Protein 4JIG (pdb70)

Radius of gyration: 16.7 Å; Cα contacts (8 Å, |Δi|>4): 558; chains: 1; bounding box: 47×48×36 Å

B-factor: mean 25.64, std 8.15, range [13.84, 58.48]

InterPro domains:
  IPR002347 Short-chain dehydrogenase/reductase SDR [PF13561] (14-252)
  IPR002347 Short-chain dehydrogenase/reductase SDR [PR00080] (84-95)
  IPR002347 Short-chain dehydrogenase/reductase SDR [PR00080] (141-149)
  IPR002347 Short-chain dehydrogenase/reductase SDR [P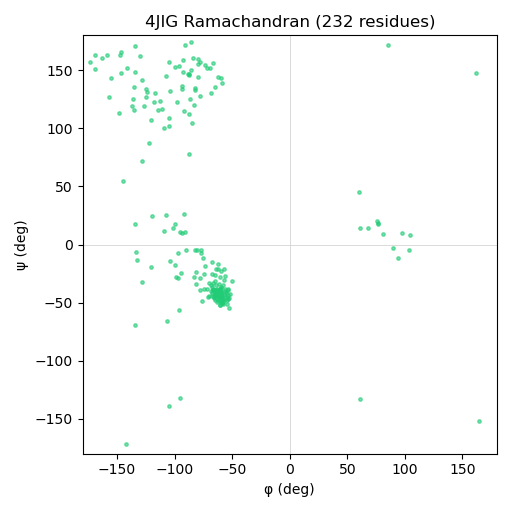R00080] (162-181)
  IPR002347 Short-chain dehydrogenase/reductase SDR [PR00081] (9-26)
  IPR002347 Short-chain dehydrogenase/reductase SDR [PR00081] (84-95)
  IPR002347 Short-chain dehydrogenase/reductase SDR [PR00081] (135-151)
  IPR002347 Short-chain dehydrogenase/reductase SDR [PR00081] (162-181)
  IPR002347 Short-chain dehydrogenase/reductase SDR [PR00081] (183-200)
  IPR002347 Short-chain dehydrogenase/reductase SDR [PR00081] (217-237)
  IPR020904 Short-chain dehydrogenase/reductase, conserved site [PS00061] (149-177)
  IPR036291 NAD(P)-binding domain superfamily [SSF51735] (2-252)

Secondary structure (DSSP, 8-state):
----EEEEETT-SSHHHHHHHHHHHHTTEEEEEEESS-HHHHHHHHHHHHHTT--EEEEE--TT-HHHHHHHHHHHHHHHS---EEEE----------GGG--HHHHHHHHIIIIIHHHHHHHHHHHHH-GGGT---EEEEEE--THHHH--TTT-HHHHHHHHHHHHHHHHHHHHHGGGTEEEEEEEE-SB----GGGSTTSSPBPHHHHHHHHHHHHSGGGTT--S-EEEESTT-

CATH classification: 3.40.50.720

Solvent-accessible surface area: 10386 Å² total; per-residue (Å²): 171,33,114,62,69,0,0,0,0,1,23,0,16,58,36,30,0,74,13,0,0,34,5,0,1,106,130,29,14,0,0,0,0,2,30,88,94,80,48,78,14,0,84,118,0,0,79,33,0,96,113,34,49,7,98,25,16,57,15,55,11,72,7,23,66,92,73,49,1,49,51,0,0,69,51,0,33,86,48,6,61,53,15,7,0,0,0,10,27,20,47,43,141,18,83,61,39,50,100,100,94,17,74,95,62,6,40,159,118,3,80,62,20,2,40,79,0,9,97,22,0,2,82,7,0,14,107,63,0,1,72,82,161,78,19,142,7,24,3,0,0,0,10,0,10,4,9,31,105,81,24,16,93,103,80,73,56,5,62,7,43,0,11,26,29,3,12,73,11,0,73,35,18,5,158,117,8,40,110,53,40,2,36,0,0,0,0,30,7,17,60,37,98,176,136,49,4,73,88,9,102,125,42,112,33,15,84,18,78,64,0,0,66,13,0,8,114,2,4,18,110,116,0,82,215,39,59,23,34,50,69,58,33,12,23,66,104

Structure (mmCIF, N/CA/C/O backbone):
data_4JIG
#
_entry.id   4JIG
#
_cell.length_a   73.890
_cell.length_b   102.810
_cell.length_c   123.090
_cell.angle_alpha   90.000
_cell.angle_beta   90.000
_cell.angle_gamma   90.000
#
_symmetry.space_group_name_H-M   'F 2 2 2'
#
loop_
_entity.id
_entity.type
_entity.pdbx_description
1 polymer Dehydrogenase
2 non-polymer 'ACETATE ION'
3 non-polymer GLYCEROL
4 water water
#
loop_
_atom_site.group_PDB
_atom_site.id
_atom_site.type_symbol
_atom_site.label_atom_id
_atom_site.label_alt_id
_atom_site.label_comp_id
_atom_site.label_asym_id
_atom_site.label_entity_id
_atom_site.label_seq_id
_atom_site.pdbx_PDB_ins_code
_atom_site.Cartn_x
_atom_site.Cartn_y
_atom_site.Cartn_z
_atom_site.occupancy
_atom_site.B_iso_or_equiv
_atom_site.auth_seq_id
_atom_site.auth_comp_id
_atom_site.auth_asym_id
_atom_site.auth_atom_id
_atom_site.pdbx_PDB_model_num
ATOM 1 N N . SER A 1 12 ? 5.830 -13.040 10.364 1.00 53.61 4 SER A N 1
ATOM 2 C CA . SER A 1 12 ? 5.756 -12.893 11.854 1.00 53.04 4 SER A CA 1
ATOM 3 C C . SER A 1 12 ? 7.109 -12.554 12.516 1.00 50.70 4 SER A C 1
ATOM 4 O O . SER A 1 12 ? 8.091 -13.269 12.331 1.00 55.42 4 SER A O 1
ATOM 7 N N . SER A 1 13 ? 7.136 -11.482 13.307 1.00 47.00 5 SER A N 1
ATOM 8 C CA . SER A 1 13 ? 8.333 -11.055 14.070 1.00 43.88 5 SER A CA 1
ATOM 9 C C . SER A 1 13 ? 7.908 -10.188 15.260 1.00 40.58 5 SER A C 1
ATOM 10 O O . SER A 1 13 ? 7.183 -9.229 15.060 1.00 37.37 5 SER A O 1
ATOM 13 N N . ASP A 1 14 ? 8.336 -10.508 16.484 1.00 38.85 6 ASP A N 1
ATOM 14 C CA . ASP A 1 14 ? 8.020 -9.636 17.625 1.00 38.69 6 ASP A CA 1
ATOM 15 C C . ASP A 1 14 ? 9.130 -8.583 17.852 1.00 36.17 6 ASP A C 1
ATOM 16 O O . ASP A 1 14 ? 9.106 -7.857 18.826 1.00 36.10 6 ASP A O 1
ATOM 18 N N . ARG A 1 15 ? 10.066 -8.455 16.915 1.00 32.52 7 ARG A N 1
ATOM 19 C CA . ARG A 1 15 ? 11.067 -7.397 16.978 1.00 30.71 7 ARG A CA 1
ATOM 20 C C . ARG A 1 15 ? 10.520 -6.070 16.419 1.00 29.80 7 ARG A C 1
ATOM 21 O O . ARG A 1 15 ? 9.907 -6.046 15.357 1.00 28.84 7 ARG A O 1
ATOM 29 N N . LYS A 1 16 ? 10.774 -4.960 17.135 1.00 27.61 8 LYS A N 1
ATOM 30 C CA . LYS A 1 16 ? 10.375 -3.641 16.673 1.00 26.07 8 LYS A CA 1
ATOM 31 C C . LYS A 1 16 ? 11.463 -3.122 15.717 1.00 25.37 8 LYS A C 1
ATOM 32 O O . LYS A 1 16 ? 12.585 -3.619 15.771 1.00 22.87 8 LYS A O 1
ATOM 38 N N . ALA A 1 17 ? 11.113 -2.131 14.889 1.00 22.58 9 ALA A N 1
ATOM 39 C CA . ALA A 1 17 ? 11.970 -1.627 13.849 1.00 21.33 9 ALA A CA 1
ATOM 40 C C . ALA A 1 17 ? 12.308 -0.182 14.101 1.00 21.52 9 ALA A C 1
ATOM 41 O O . ALA A 1 17 ? 11.391 0.623 14.276 1.00 20.82 9 ALA A O 1
ATOM 43 N N . VAL A 1 18 ? 13.603 0.120 14.025 1.00 21.36 10 VAL A N 1
ATOM 44 C CA . VAL A 1 18 ? 14.123 1.469 14.151 1.00 20.76 10 VAL A CA 1
ATOM 45 C C . VAL A 1 18 ? 14.959 1.903 12.959 1.00 22.05 10 VAL A C 1
ATOM 46 O O . VAL A 1 18 ? 15.818 1.163 12.473 1.00 21.40 10 VAL A O 1
ATOM 50 N N . LEU A 1 19 ? 14.653 3.095 12.458 1.00 21.01 11 LEU A N 1
ATOM 51 C CA . LEU A 1 19 ? 15.384 3.671 11.383 1.00 22.06 11 LEU A CA 1
ATOM 52 C C . LEU A 1 19 ? 16.365 4.620 12.029 1.00 22.18 11 LEU A C 1
ATOM 53 O O . LEU A 1 19 ? 15.969 5.501 12.815 1.00 19.61 11 LEU A O 1
ATOM 58 N N . ILE A 1 20 ? 17.635 4.397 11.747 1.00 22.15 12 ILE A N 1
ATOM 59 C CA . ILE A 1 20 ? 18.703 5.248 12.223 1.00 21.88 12 ILE A CA 1
ATOM 60 C C . ILE A 1 20 ? 19.378 5.993 11.069 1.00 22.20 12 ILE A C 1
ATOM 61 O O . ILE A 1 20 ? 19.898 5.351 10.144 1.00 23.31 12 ILE A O 1
ATOM 66 N N . THR A 1 21 ? 19.416 7.333 11.129 1.00 20.37 13 THR A N 1
ATOM 67 C CA . THR A 1 21 ? 20.084 8.117 10.070 1.00 21.06 13 THR A CA 1
ATOM 68 C C . THR A 1 21 ? 21.566 8.255 10.426 1.00 20.74 13 THR A C 1
ATOM 69 O O . THR A 1 21 ? 21.942 8.295 11.617 1.00 21.40 13 THR A O 1
ATOM 73 N N . GLY A 1 22 ? 22.428 8.280 9.417 1.00 20.87 14 GLY A N 1
ATOM 74 C CA . GLY A 1 22 ? 23.910 8.352 9.629 1.00 21.70 14 GLY A CA 1
ATOM 75 C C . GLY A 1 22 ? 24.433 7.155 10.423 1.00 23.38 14 GLY A C 1
ATOM 76 O O . GLY A 1 22 ? 25.194 7.296 11.377 1.00 22.95 14 GLY A O 1
ATOM 77 N N . ALA A 1 23 ? 23.979 5.967 10.051 1.00 23.65 15 ALA A N 1
ATOM 78 C CA . ALA A 1 23 ? 24.241 4.754 10.831 1.00 24.80 15 ALA A CA 1
ATOM 79 C C . ALA A 1 23 ? 25.448 3.950 10.342 1.00 25.36 15 ALA A C 1
ATOM 80 O O . ALA A 1 23 ? 25.660 2.792 10.775 1.00 27.58 15 ALA A O 1
ATOM 82 N N . SER A 1 24 ? 26.240 4.529 9.450 1.00 25.31 16 SER A N 1
ATOM 83 C CA . SER A 1 24 ? 27.332 3.779 8.870 1.00 27.25 16 SER A CA 1
ATOM 84 C C . SER A 1 24 ? 28.561 3.741 9.791 1.00 27.82 16 SER A C 1
ATOM 85 O O . SER A 1 24 ? 29.386 2.844 9.674 1.00 26.48 16 SER A O 1
ATOM 88 N N . ARG A 1 25 ? 28.682 4.723 10.684 1.00 26.81 17 ARG A N 1
ATOM 89 C CA . ARG A 1 25 ? 29.880 4.875 11.531 1.00 26.71 17 ARG A CA 1
ATOM 90 C C . ARG A 1 25 ? 29.465 5.439 12.896 1.00 25.89 17 ARG A C 1
ATOM 91 O O . ARG A 1 25 ? 28.330 5.932 13.077 1.00 23.93 17 ARG A O 1
ATOM 93 N N . GLY A 1 26 ? 30.388 5.340 13.840 1.00 24.73 18 GLY A N 1
ATOM 94 C CA . GLY A 1 26 ? 30.327 6.080 15.090 1.00 24.33 18 GLY A CA 1
ATOM 95 C C . GLY A 1 26 ? 29.115 5.771 15.944 1.00 21.92 18 GLY A C 1
ATOM 96 O O . GLY A 1 26 ? 28.800 4.639 16.155 1.00 21.29 18 GLY A O 1
ATOM 97 N N . ILE A 1 27 ? 28.453 6.824 16.431 1.00 22.07 19 ILE A N 1
ATOM 98 C CA . ILE A 1 27 ? 27.318 6.702 17.313 1.00 21.42 19 ILE A CA 1
ATOM 99 C C . ILE A 1 27 ? 26.180 5.937 16.613 1.00 21.20 19 ILE A C 1
ATOM 100 O O . ILE A 1 27 ? 25.561 5.054 17.200 1.00 20.51 19 ILE A O 1
ATOM 105 N N . GLY A 1 28 ? 25.952 6.260 15.344 1.00 20.74 20 GLY A N 1
ATOM 106 C CA . GLY A 1 28 ? 24.901 5.590 14.576 1.00 20.44 20 GLY A CA 1
ATOM 107 C C . GLY A 1 28 ? 25.127 4.102 14.492 1.00 19.82 20 GLY A C 1
ATOM 108 O O . GLY A 1 28 ? 24.211 3.307 14.668 1.00 20.45 20 GLY A O 1
ATOM 109 N N . ARG A 1 29 ? 26.340 3.709 14.158 1.00 21.28 21 ARG A N 1
ATOM 110 C CA . ARG A 1 29 ? 26.677 2.276 14.042 1.00 23.25 21 ARG A CA 1
ATOM 111 C C . ARG A 1 29 ? 26.491 1.592 15.383 1.00 23.29 21 ARG A C 1
ATOM 112 O O . ARG A 1 29 ? 25.918 0.527 15.444 1.00 22.32 21 ARG A O 1
ATOM 120 N N . ALA A 1 30 ? 26.972 2.221 16.467 1.00 22.69 22 ALA A N 1
ATOM 121 C CA . ALA A 1 30 ? 26.938 1.571 17.766 1.00 22.15 22 ALA A CA 1
ATOM 122 C C . ALA A 1 30 ? 25.494 1.413 18.181 1.00 21.23 22 ALA A C 1
ATOM 123 O O . ALA A 1 30 ? 25.118 0.418 18.760 1.00 21.59 22 ALA A O 1
ATOM 125 N N . THR A 1 31 ? 24.684 2.414 17.870 1.00 19.82 23 THR A N 1
ATOM 126 C CA . THR A 1 31 ? 23.297 2.341 18.213 1.00 20.62 23 THR A CA 1
ATOM 127 C C . THR A 1 31 ? 22.623 1.208 17.447 1.00 20.40 23 THR A C 1
ATOM 128 O O . THR A 1 31 ? 21.864 0.447 18.015 1.00 23.10 23 THR A O 1
ATOM 132 N N . ALA A 1 32 ? 22.938 1.081 16.164 1.00 21.63 24 ALA A N 1
ATOM 133 C CA . ALA A 1 32 ? 22.346 0.017 15.345 1.00 21.52 24 ALA A CA 1
ATOM 134 C C . ALA A 1 32 ? 22.668 -1.349 15.975 1.00 22.20 24 ALA A C 1
ATOM 135 O O . ALA A 1 32 ? 21.784 -2.212 16.192 1.00 20.93 24 ALA A O 1
ATOM 137 N N . VAL A 1 33 ? 23.953 -1.560 16.259 1.00 23.46 25 VAL A N 1
ATOM 138 C CA . VAL A 1 33 ? 24.390 -2.862 16.788 1.00 25.23 25 VAL A CA 1
ATOM 139 C C . VAL A 1 33 ? 23.770 -3.131 18.143 1.00 24.53 25 VAL A C 1
ATOM 140 O O . VAL A 1 33 ? 23.248 -4.219 18.387 1.00 24.88 25 VAL A O 1
ATOM 144 N N . LEU A 1 34 ? 23.793 -2.140 19.028 1.00 24.11 26 LEU A N 1
ATOM 145 C CA . LEU A 1 34 ? 23.207 -2.315 20.327 1.00 22.99 26 LEU A CA 1
ATOM 146 C C . LEU A 1 34 ? 21.693 -2.533 20.269 1.00 23.12 26 LEU A C 1
ATOM 147 O O . LEU A 1 34 ? 21.177 -3.371 20.998 1.00 22.92 26 LEU A O 1
ATOM 152 N N . ALA A 1 35 ? 20.984 -1.775 19.439 1.00 22.81 27 ALA A N 1
ATOM 153 C CA . ALA A 1 35 ? 19.554 -1.977 19.283 1.00 22.48 27 ALA A CA 1
ATOM 154 C C . ALA A 1 35 ? 19.289 -3.426 18.859 1.00 22.10 27 ALA A C 1
ATOM 155 O O . ALA A 1 35 ? 18.377 -4.074 19.385 1.00 21.57 27 ALA A O 1
ATOM 157 N N . ALA A 1 36 ? 20.090 -3.946 17.925 1.00 22.34 28 ALA A N 1
ATOM 158 C CA . ALA A 1 36 ? 19.945 -5.358 17.518 1.00 23.44 28 ALA A CA 1
ATOM 159 C C . ALA A 1 36 ? 20.139 -6.317 18.680 1.00 24.63 28 ALA A C 1
ATOM 160 O O . ALA A 1 36 ? 19.346 -7.241 18.856 1.00 25.76 28 ALA A O 1
ATOM 162 N N . GLU A 1 37 ? 21.170 -6.086 19.488 1.00 26.87 29 GLU A N 1
ATOM 163 C CA . GLU A 1 37 ? 21.427 -6.912 20.676 1.00 29.27 29 GLU A CA 1
ATOM 164 C C . GLU A 1 37 ? 20.266 -6.855 21.651 1.00 30.73 29 GLU A C 1
ATOM 165 O O . GLU A 1 37 ? 20.017 -7.781 22.420 1.00 29.07 29 GLU A O 1
ATOM 171 N N . ARG A 1 38 ? 19.539 -5.753 21.626 1.00 29.78 30 ARG A N 1
ATOM 172 C CA . ARG A 1 38 ? 18.437 -5.572 22.530 1.00 29.41 30 ARG A CA 1
ATOM 173 C C . ARG 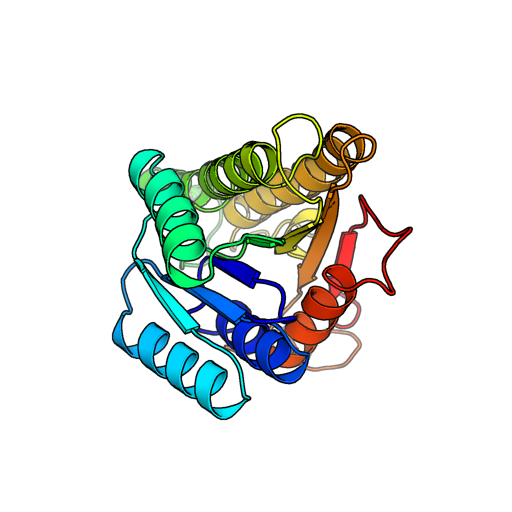A 1 38 ? 17.105 -5.874 21.890 1.00 28.04 30 ARG A C 1
ATOM 174 O O . ARG A 1 38 ? 16.097 -5.462 22.407 1.00 29.37 30 ARG A O 1
ATOM 182 N N . GLY A 1 39 ? 17.080 -6.583 20.763 1.00 28.48 31 GLY A N 1
ATOM 183 C CA . GLY A 1 39 ? 15.821 -7.040 20.186 1.00 27.52 31 GLY A CA 1
ATOM 184 C C . GLY A 1 39 ? 15.164 -6.248 19.054 1.00 26.71 31 GLY A C 1
ATOM 185 O O . GLY A 1 39 ? 14.023 -6.537 18.689 1.00 28.69 31 GLY A O 1
ATOM 186 N N . TRP A 1 40 ? 15.854 -5.268 18.479 1.00 24.52 32 TRP A N 1
ATOM 187 C CA . TRP A 1 40 ? 15.317 -4.475 17.352 1.00 23.29 32 TRP A CA 1
ATOM 188 C C . TRP A 1 40 ? 15.829 -4.931 15.989 1.00 24.09 32 TRP A C 1
ATOM 189 O O . TRP A 1 40 ? 16.950 -5.445 15.878 1.00 23.53 32 TRP A O 1
ATOM 200 N N . ASP A 1 41 ? 15.025 -4.685 14.949 1.00 23.60 33 ASP A N 1
ATOM 201 C CA . ASP A 1 41 ? 15.503 -4.703 13.554 1.00 22.10 33 ASP A CA 1
ATOM 202 C C . ASP A 1 41 ? 15.807 -3.285 13.164 1.00 22.08 33 ASP A C 1
ATOM 203 O O . ASP A 1 41 ? 15.277 -2.364 13.764 1.00 21.10 33 ASP A O 1
ATOM 208 N N . VAL A 1 42 ? 16.705 -3.093 12.214 1.00 22.22 34 VAL A N 1
ATOM 209 C CA . VAL A 1 42 ? 17.297 -1.768 12.023 1.00 22.60 34 VAL A CA 1
ATOM 210 C C . VAL A 1 42 ? 17.390 -1.373 10.559 1.00 22.25 34 VAL A C 1
ATOM 211 O O . VAL A 1 42 ? 17.961 -2.109 9.736 1.00 22.57 34 VAL A O 1
ATOM 215 N N . GLY A 1 43 ? 16.824 -0.206 10.238 1.00 21.32 35 GLY A N 1
ATOM 216 C CA . GLY A 1 43 ? 17.113 0.460 8.987 1.00 21.84 35 GLY A CA 1
ATOM 217 C C . GLY A 1 43 ? 18.352 1.318 9.162 1.00 21.74 35 GLY A C 1
ATOM 218 O O . GLY A 1 43 ? 18.390 2.172 10.049 1.00 21.83 35 GLY A O 1
ATOM 219 N N . ILE A 1 44 ? 19.343 1.101 8.300 1.00 21.78 36 ILE A N 1
ATOM 220 C CA . ILE A 1 44 ? 20.668 1.743 8.390 1.00 23.37 36 ILE A CA 1
ATOM 221 C C . ILE A 1 44 ? 20.737 2.727 7.231 1.00 24.18 36 ILE A C 1
ATOM 222 O O . ILE A 1 44 ? 20.950 2.339 6.069 1.00 25.07 36 ILE A O 1
ATOM 227 N N . ASN A 1 45 ? 20.502 4.010 7.512 1.00 25.34 37 ASN A N 1
ATOM 228 C CA . ASN A 1 45 ? 20.653 5.052 6.499 1.00 25.53 37 ASN A CA 1
ATOM 229 C C . ASN A 1 45 ? 22.085 5.570 6.490 1.00 26.36 37 ASN A C 1
ATOM 230 O O . ASN A 1 45 ? 22.749 5.599 7.528 1.00 27.19 37 ASN A O 1
ATOM 235 N N . TYR A 1 46 ? 22.556 5.938 5.299 1.00 24.77 38 TYR A N 1
ATOM 236 C CA . TYR A 1 46 ? 23.911 6.512 5.090 1.00 26.01 38 TYR A CA 1
ATOM 237 C C . TYR A 1 46 ? 23.823 7.498 3.925 1.00 26.73 38 TYR A C 1
ATOM 238 O O . TYR A 1 46 ? 22.847 7.501 3.149 1.00 25.45 38 TYR A O 1
ATOM 247 N N . ALA A 1 47 ? 24.816 8.360 3.807 1.00 27.87 39 ALA A N 1
ATOM 248 C CA . ALA A 1 47 ? 24.821 9.335 2.731 1.00 28.47 39 ALA A CA 1
ATOM 249 C C . ALA A 1 47 ? 25.664 8.819 1.569 1.00 30.39 39 ALA A C 1
ATOM 250 O O . ALA A 1 47 ? 25.180 8.720 0.449 1.00 31.57 39 ALA A O 1
ATOM 252 N N . ARG A 1 48 ? 26.925 8.500 1.836 1.00 31.34 40 ARG A N 1
ATOM 253 C CA . ARG A 1 48 ? 27.842 8.094 0.769 1.00 29.81 40 ARG A CA 1
ATOM 254 C C . ARG A 1 48 ? 28.592 6.760 1.048 1.00 30.56 40 ARG A C 1
ATOM 255 O O . ARG A 1 48 ? 28.882 6.005 0.086 1.00 32.06 40 ARG A O 1
ATOM 257 N N . ASP A 1 49 ? 28.902 6.453 2.314 1.00 27.23 41 ASP A N 1
ATOM 258 C CA . ASP A 1 49 ? 29.803 5.333 2.619 1.00 29.01 41 ASP A CA 1
ATOM 259 C C . ASP A 1 49 ? 29.044 4.015 2.729 1.00 26.21 41 ASP A C 1
ATOM 260 O O . ASP A 1 49 ? 28.805 3.494 3.802 1.00 23.87 41 ASP A O 1
ATOM 265 N N . ALA A 1 50 ? 28.710 3.471 1.570 1.00 25.89 42 ALA A N 1
ATOM 266 C CA . ALA A 1 50 ? 27.942 2.243 1.496 1.00 24.60 42 ALA A CA 1
ATOM 267 C C . ALA A 1 50 ? 28.696 1.033 2.103 1.00 25.14 42 ALA A C 1
ATOM 268 O O . ALA A 1 50 ? 28.053 0.143 2.703 1.00 24.89 42 ALA A O 1
ATOM 270 N N . ALA A 1 51 ? 30.033 0.984 1.955 1.00 23.87 43 ALA A N 1
ATOM 271 C CA . ALA A 1 51 ? 30.774 -0.150 2.513 1.00 24.22 43 ALA A CA 1
ATOM 272 C C . ALA A 1 51 ? 30.656 -0.172 4.030 1.00 23.97 43 ALA A C 1
ATOM 273 O O . ALA A 1 51 ? 30.473 -1.228 4.624 1.00 23.68 43 ALA A O 1
ATOM 275 N N . ALA A 1 52 ? 30.764 0.998 4.650 1.00 25.80 44 ALA A N 1
ATOM 276 C CA . ALA A 1 52 ? 30.626 1.094 6.103 1.00 27.08 44 ALA A CA 1
ATOM 277 C C . ALA A 1 52 ? 29.210 0.719 6.555 1.00 25.20 44 ALA A C 1
ATOM 278 O O . ALA A 1 52 ? 29.044 0.048 7.577 1.00 25.67 44 ALA A O 1
ATOM 280 N N . ALA A 1 53 ? 28.201 1.147 5.798 1.00 24.75 45 ALA A N 1
ATOM 281 C CA . ALA A 1 53 ? 26.830 0.768 6.088 1.00 25.96 45 ALA A CA 1
ATOM 282 C C . ALA A 1 53 ? 26.636 -0.751 6.044 1.00 25.73 45 ALA A C 1
ATOM 283 O O . ALA A 1 53 ? 25.933 -1.306 6.855 1.00 23.98 45 ALA A O 1
ATOM 285 N N . GLU A 1 54 ? 27.263 -1.412 5.075 1.00 27.83 46 GLU A N 1
ATOM 286 C CA . GLU A 1 54 ? 27.145 -2.860 4.926 1.00 27.88 46 GLU A CA 1
ATOM 287 C C . GLU A 1 54 ? 27.810 -3.582 6.088 1.00 26.74 46 GLU A C 1
ATOM 288 O O . GLU A 1 54 ? 27.302 -4.610 6.553 1.00 26.45 46 GLU A O 1
ATOM 294 N N . LEU A 1 55 ? 28.927 -3.040 6.583 1.00 27.98 47 LEU A N 1
ATOM 295 C CA . LEU A 1 55 ? 29.554 -3.577 7.774 1.00 29.43 47 LEU A CA 1
ATOM 296 C C . LEU A 1 55 ? 28.650 -3.423 8.980 1.00 26.97 47 LEU A C 1
ATOM 297 O O . LEU A 1 55 ? 28.616 -4.281 9.836 1.00 27.57 47 LEU A O 1
ATOM 302 N N . THR A 1 56 ? 27.961 -2.299 9.089 1.00 26.19 48 THR A N 1
ATOM 303 C CA . THR A 1 56 ? 26.994 -2.146 10.184 1.00 24.89 48 THR A CA 1
ATOM 304 C C . THR A 1 56 ? 25.857 -3.171 10.060 1.00 25.02 48 THR A C 1
ATOM 305 O O . THR A 1 56 ? 25.441 -3.781 11.035 1.00 24.28 48 THR A O 1
ATOM 309 N N . ALA A 1 57 ? 25.364 -3.366 8.841 1.00 26.18 49 ALA A N 1
ATOM 310 C CA . ALA A 1 57 ? 24.297 -4.335 8.624 1.00 26.73 49 ALA A CA 1
ATOM 311 C C . ALA A 1 57 ? 24.715 -5.749 9.048 1.00 28.85 49 ALA A C 1
ATOM 312 O O . ALA A 1 57 ? 23.911 -6.486 9.654 1.00 28.23 49 ALA A O 1
ATOM 314 N N . GLN A 1 58 ? 25.959 -6.126 8.742 1.00 31.37 50 GLN A N 1
ATOM 315 C CA . GLN A 1 58 ? 26.463 -7.480 9.073 1.00 33.94 50 GLN A CA 1
ATOM 316 C C . GLN A 1 58 ? 26.564 -7.647 10.597 1.00 32.80 50 GLN A C 1
ATOM 317 O O . GLN A 1 58 ? 26.310 -8.715 11.161 1.00 31.95 50 GLN A O 1
ATOM 323 N N . ALA A 1 59 ? 26.881 -6.542 11.262 1.00 31.61 51 ALA A N 1
ATOM 324 C CA . ALA A 1 59 ? 26.982 -6.538 12.703 1.00 30.10 51 ALA A CA 1
ATOM 325 C C . ALA A 1 59 ? 25.578 -6.644 13.299 1.00 27.94 51 ALA A C 1
ATOM 326 O O . ALA A 1 59 ? 25.390 -7.345 14.272 1.00 29.35 51 ALA A O 1
ATOM 328 N N . VAL A 1 60 ? 24.605 -5.978 12.688 1.00 27.52 52 VAL A N 1
ATOM 329 C CA . VAL A 1 60 ? 23.186 -6.122 13.112 1.00 28.05 52 VAL A CA 1
ATOM 330 C C . VAL A 1 60 ? 22.722 -7.578 12.971 1.00 29.96 52 VAL A C 1
ATOM 331 O O . VAL A 1 60 ? 22.214 -8.200 13.913 1.00 28.70 52 VAL A O 1
ATOM 335 N N . ARG A 1 61 ? 22.932 -8.120 11.783 1.00 31.74 53 ARG A N 1
ATOM 336 C CA . ARG A 1 61 ? 22.576 -9.522 11.520 1.00 33.87 53 ARG A CA 1
ATOM 337 C C . ARG A 1 61 ? 23.284 -10.488 12.482 1.00 34.71 53 ARG A C 1
ATOM 338 O O . ARG A 1 61 ? 22.627 -11.344 13.082 1.00 33.46 53 ARG A O 1
ATOM 346 N N . ASP A 1 62 ? 24.592 -10.310 12.679 1.00 34.50 54 ASP A N 1
ATOM 347 C CA . ASP A 1 62 ? 25.313 -11.123 13.654 1.00 37.83 54 ASP A CA 1
ATOM 348 C C . ASP A 1 62 ? 24.735 -11.034 15.072 1.00 38.56 54 ASP A C 1
ATOM 349 O O . ASP A 1 62 ? 24.846 -11.972 15.854 1.00 36.53 54 ASP A O 1
ATOM 354 N N . ALA A 1 63 ? 24.158 -9.889 15.427 1.00 37.05 55 ALA A N 1
ATOM 355 C CA . ALA A 1 63 ? 23.591 -9.715 16.770 1.00 36.57 55 ALA A CA 1
ATOM 356 C C . ALA A 1 63 ? 22.190 -10.296 16.863 1.00 35.68 55 ALA A C 1
ATOM 357 O O . ALA A 1 63 ? 21.603 -10.301 17.920 1.00 36.70 55 ALA A O 1
ATOM 359 N N . GLY A 1 64 ? 21.653 -10.767 15.748 1.00 35.26 56 GLY A N 1
ATOM 360 C CA . GLY A 1 64 ? 20.320 -11.367 15.733 1.00 35.55 56 GLY A CA 1
ATOM 361 C C . GLY A 1 64 ? 19.208 -10.535 15.149 1.00 33.61 56 GLY A C 1
ATOM 362 O O . GLY A 1 64 ? 18.038 -10.909 15.252 1.00 30.64 56 GLY A O 1
ATOM 363 N N . GLY A 1 65 ? 19.539 -9.399 14.550 1.00 31.99 57 GLY A N 1
ATOM 364 C CA . GLY A 1 65 ? 18.513 -8.522 13.989 1.00 31.46 57 GLY A CA 1
ATOM 365 C C . GLY A 1 65 ? 18.434 -8.582 12.480 1.00 30.49 57 GLY A C 1
ATOM 366 O O . GLY A 1 65 ? 19.381 -8.998 11.818 1.00 33.10 57 GLY A O 1
ATOM 367 N N . ARG A 1 66 ? 17.285 -8.211 11.927 1.00 29.65 58 ARG A N 1
ATOM 368 C CA . ARG A 1 66 ? 17.195 -7.955 10.502 1.00 29.60 58 ARG A CA 1
ATOM 369 C C . ARG A 1 66 ? 17.770 -6.530 10.243 1.00 31.50 58 ARG A C 1
ATOM 370 O O . ARG A 1 66 ? 17.598 -5.606 11.088 1.00 27.46 58 ARG A O 1
ATOM 378 N N . ALA A 1 67 ? 18.455 -6.375 9.108 1.00 28.91 59 ALA A N 1
ATOM 379 C CA . ALA A 1 67 ? 19.022 -5.091 8.701 1.00 30.62 59 ALA A CA 1
ATOM 380 C C . ALA A 1 67 ? 18.614 -4.719 7.280 1.00 31.86 59 ALA A C 1
ATOM 381 O O . ALA A 1 67 ? 18.569 -5.561 6.389 1.00 32.22 59 ALA A O 1
ATOM 383 N N . CYS A 1 68 ? 18.349 -3.439 7.069 1.00 30.49 60 CYS A N 1
ATOM 384 C CA . CYS A 1 68 ? 17.904 -2.903 5.798 1.00 31.16 60 CYS A CA 1
ATOM 385 C C . CYS A 1 68 ? 18.725 -1.644 5.582 1.00 30.73 60 CYS A C 1
ATOM 386 O O . CYS A 1 68 ? 18.635 -0.696 6.388 1.00 28.20 60 CYS A O 1
ATOM 389 N N . ILE A 1 69 ? 19.549 -1.638 4.549 1.00 30.24 61 ILE A N 1
ATOM 390 C CA . ILE A 1 69 ? 20.434 -0.515 4.286 1.00 29.99 61 ILE A CA 1
ATOM 391 C C . ILE A 1 69 ? 19.754 0.417 3.329 1.00 29.41 61 ILE A C 1
ATOM 392 O O . ILE A 1 69 ? 19.179 -0.032 2.335 1.00 25.66 61 ILE A O 1
ATOM 397 N N . VAL A 1 70 ? 19.840 1.717 3.598 1.00 29.52 62 VAL A N 1
ATOM 398 C CA . VAL A 1 70 ? 19.129 2.676 2.768 1.00 31.85 62 VAL A CA 1
ATOM 399 C C . VAL A 1 70 ? 19.791 4.022 2.620 1.00 31.95 62 VAL A C 1
ATOM 400 O O . VAL A 1 70 ? 19.854 4.827 3.546 1.00 32.16 62 VAL A O 1
ATOM 404 N N . ALA A 1 71 ? 20.227 4.289 1.404 1.00 29.87 63 ALA A N 1
ATOM 405 C CA . ALA A 1 71 ? 20.950 5.494 1.107 1.00 29.95 63 ALA A CA 1
ATOM 406 C C . ALA A 1 71 ? 19.995 6.668 1.095 1.00 28.91 63 ALA A C 1
ATOM 407 O O . ALA A 1 71 ? 18.798 6.511 0.806 1.00 27.15 63 ALA A O 1
ATOM 409 N N . GLY A 1 72 ? 20.511 7.868 1.365 1.00 27.74 64 GLY A N 1
ATOM 410 C CA . GLY A 1 72 ? 19.668 9.038 1.238 1.00 26.59 64 GLY A CA 1
ATOM 411 C C . GLY A 1 72 ? 20.194 10.255 1.956 1.00 26.72 64 GLY A C 1
ATOM 412 O O . GLY A 1 72 ? 20.864 10.139 2.980 1.00 27.60 64 GLY A O 1
ATOM 413 N N . ASP A 1 73 ? 19.895 11.408 1.369 1.00 26.31 65 ASP A N 1
ATOM 414 C CA . ASP A 1 73 ? 20.206 12.696 1.946 1.00 26.78 65 ASP A CA 1
ATOM 415 C C . ASP A 1 73 ? 19.048 13.089 2.844 1.00 24.51 65 ASP A C 1
ATOM 416 O O . ASP A 1 73 ? 17.980 13.382 2.339 1.00 25.10 65 ASP A O 1
ATOM 421 N N . VAL A 1 74 ? 19.247 13.147 4.167 1.00 23.72 66 VAL A N 1
ATOM 422 C CA . VAL A 1 74 ? 18.139 13.602 5.047 1.00 22.74 66 VAL A CA 1
ATOM 423 C C . VAL A 1 74 ? 17.572 14.999 4.746 1.00 22.24 66 VAL A C 1
ATOM 424 O O . VAL A 1 74 ? 16.444 15.310 5.099 1.00 21.76 66 VAL A O 1
ATOM 428 N N . ALA A 1 75 ? 18.334 15.833 4.079 1.00 22.37 67 ALA A N 1
ATOM 429 C CA . ALA A 1 75 ? 17.861 17.128 3.648 1.00 23.13 67 ALA A CA 1
ATOM 430 C C . ALA A 1 75 ? 16.935 17.107 2.415 1.00 25.31 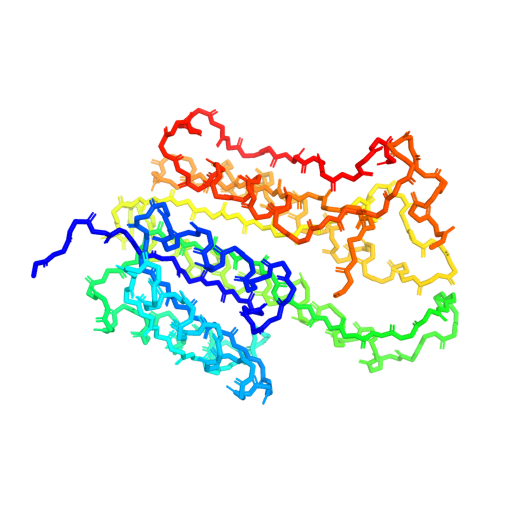67 ALA A C 1
ATOM 431 O O . ALA A 1 75 ? 16.375 18.149 2.015 1.00 24.31 67 ALA A O 1
ATOM 433 N N . ASN A 1 76 ? 16.745 15.928 1.823 1.00 26.59 68 ASN A N 1
ATOM 434 C CA . ASN A 1 76 ? 15.995 15.818 0.564 1.00 26.47 68 ASN A CA 1
ATOM 435 C C . ASN A 1 76 ? 14.684 15.095 0.869 1.00 24.96 68 ASN A C 1
ATOM 436 O O . ASN A 1 76 ? 14.713 13.935 1.258 1.00 25.84 68 ASN A O 1
ATOM 441 N N . GLU A 1 77 ? 13.552 15.770 0.685 1.00 25.05 69 GLU A N 1
ATOM 442 C CA . GLU A 1 77 ? 12.259 15.229 1.027 1.00 26.43 69 GLU A CA 1
ATOM 443 C C . GLU A 1 77 ? 11.976 13.863 0.368 1.00 27.22 69 GLU A C 1
ATOM 444 O O . GLU A 1 77 ? 11.464 12.932 1.008 1.00 25.92 69 GLU A O 1
ATOM 450 N N . ALA A 1 78 ? 12.282 13.772 -0.933 1.00 27.25 70 ALA A N 1
ATOM 451 C CA . ALA A 1 78 ? 12.043 12.527 -1.646 1.00 26.99 70 ALA A CA 1
ATOM 452 C C . ALA A 1 78 ? 12.886 11.385 -1.053 1.00 25.28 70 ALA A C 1
ATOM 453 O O . ALA A 1 78 ? 12.346 10.302 -0.857 1.00 25.39 70 ALA A O 1
ATOM 455 N N . ASP A 1 79 ? 14.169 11.625 -0.741 1.00 25.68 71 ASP A N 1
ATOM 456 C CA . ASP A 1 79 ? 15.002 10.600 -0.100 1.00 24.92 71 ASP A CA 1
ATOM 457 C C . ASP A 1 79 ? 14.424 10.155 1.263 1.00 23.97 71 ASP A C 1
ATOM 458 O O . ASP A 1 79 ? 14.445 8.970 1.620 1.00 23.77 71 ASP A O 1
ATOM 463 N N . VAL A 1 80 ? 13.949 11.112 2.048 1.00 24.87 72 VAL A N 1
ATOM 464 C CA . VAL A 1 80 ? 13.418 10.811 3.380 1.00 24.63 72 VAL A CA 1
ATOM 465 C C . VAL A 1 80 ? 12.150 9.946 3.275 1.00 23.95 72 VAL A C 1
ATOM 466 O O . VAL A 1 80 ? 12.017 8.971 3.987 1.00 24.11 72 VAL A O 1
ATOM 470 N N . VAL A 1 81 ? 11.220 10.319 2.413 1.00 26.05 73 VAL A N 1
ATOM 471 C CA . VAL A 1 81 ? 9.996 9.522 2.212 1.00 25.57 73 VAL A CA 1
ATOM 472 C C . VAL A 1 81 ? 10.387 8.099 1.745 1.00 25.22 73 VAL A C 1
ATOM 473 O O . VAL A 1 81 ? 9.842 7.125 2.260 1.00 25.11 73 VAL A O 1
ATOM 477 N N . ALA A 1 82 ? 11.386 7.988 0.848 1.00 25.90 74 ALA A N 1
ATOM 478 C CA . ALA A 1 82 ? 11.806 6.670 0.322 1.00 26.45 74 ALA A CA 1
ATOM 479 C C . ALA A 1 82 ? 12.454 5.817 1.408 1.00 27.71 74 ALA A C 1
ATOM 480 O O . ALA A 1 82 ? 12.170 4.635 1.470 1.00 29.39 74 ALA A O 1
ATOM 482 N N . MET A 1 83 ? 13.299 6.432 2.239 1.00 27.53 75 MET A N 1
ATOM 483 C CA . MET A 1 83 ? 13.956 5.796 3.401 1.00 28.14 75 MET A CA 1
ATOM 484 C C . MET A 1 83 ? 12.957 5.122 4.317 1.00 26.20 75 MET A C 1
ATOM 485 O O . MET A 1 83 ? 13.131 3.957 4.737 1.00 27.00 75 MET A O 1
ATOM 490 N N . PHE A 1 84 ? 11.961 5.899 4.751 1.00 26.77 76 PHE A N 1
ATOM 491 C CA . PHE A 1 84 ? 10.865 5.347 5.590 1.00 26.28 76 PHE A CA 1
ATOM 492 C C . PHE A 1 84 ? 10.031 4.271 4.892 1.00 26.10 76 PHE A C 1
ATOM 493 O O . PHE A 1 84 ? 9.784 3.218 5.467 1.00 27.22 76 PHE A O 1
ATOM 501 N N . ASP A 1 85 ? 9.606 4.550 3.663 1.00 26.81 77 ASP A N 1
ATOM 502 C CA . ASP A 1 85 ? 8.910 3.543 2.802 1.00 28.77 77 ASP A CA 1
ATOM 503 C C . ASP A 1 85 ? 9.699 2.226 2.689 1.00 27.38 77 ASP A C 1
ATOM 504 O O . ASP A 1 85 ? 9.136 1.132 2.703 1.00 28.09 77 ASP A O 1
ATOM 509 N N . THR A 1 86 ? 11.012 2.341 2.513 1.00 28.74 78 THR A N 1
ATOM 510 C CA . THR A 1 86 ? 11.875 1.174 2.362 1.00 27.74 78 THR A CA 1
ATOM 511 C C . THR A 1 86 ? 11.944 0.321 3.615 1.00 29.28 78 THR A C 1
ATOM 512 O O . THR A 1 86 ? 11.836 -0.920 3.563 1.00 28.87 78 THR A O 1
ATOM 516 N N . VAL A 1 87 ? 12.121 0.967 4.768 1.00 27.76 79 VAL A N 1
ATOM 517 C CA . VAL A 1 87 ? 12.191 0.233 6.017 1.00 27.74 79 VAL A CA 1
ATOM 518 C C . VAL A 1 87 ? 10.863 -0.445 6.294 1.00 26.46 79 VAL A C 1
ATOM 519 O O . VAL A 1 87 ? 10.822 -1.588 6.747 1.00 25.45 79 VAL A O 1
ATOM 523 N N . ALA A 1 88 ? 9.779 0.253 5.992 1.00 29.52 80 ALA A N 1
ATOM 524 C CA . ALA A 1 88 ? 8.446 -0.278 6.215 1.00 29.51 80 ALA A CA 1
ATOM 525 C C . ALA A 1 88 ? 8.216 -1.500 5.323 1.00 32.63 80 ALA A C 1
ATOM 526 O O . ALA A 1 88 ? 7.696 -2.516 5.786 1.00 34.54 80 ALA A O 1
ATOM 528 N N . ALA A 1 89 ? 8.639 -1.405 4.063 1.00 31.52 81 ALA A N 1
ATOM 529 C CA . ALA A 1 89 ? 8.636 -2.553 3.128 1.00 33.92 81 ALA A CA 1
ATOM 530 C C . ALA A 1 89 ? 9.387 -3.741 3.673 1.00 34.49 81 ALA A C 1
ATOM 531 O O . ALA A 1 89 ? 8.868 -4.846 3.696 1.00 35.79 81 ALA A O 1
ATOM 533 N N . ALA A 1 90 ? 10.622 -3.516 4.117 1.00 33.13 82 ALA A N 1
ATOM 534 C CA . ALA A 1 90 ? 11.469 -4.591 4.593 1.00 30.02 82 ALA A CA 1
ATOM 535 C C . ALA A 1 90 ? 10.920 -5.330 5.797 1.00 30.91 82 ALA A C 1
ATOM 536 O O . ALA A 1 90 ? 10.919 -6.565 5.837 1.00 31.21 82 ALA A O 1
ATOM 538 N N . PHE A 1 91 ? 10.482 -4.581 6.810 1.00 28.07 83 PHE A N 1
ATOM 539 C CA . PHE A 1 91 ? 10.122 -5.159 8.097 1.00 27.55 83 PHE A CA 1
ATOM 540 C C . PHE A 1 91 ? 8.632 -5.258 8.314 1.00 26.86 83 PHE A C 1
ATOM 541 O O . PHE A 1 91 ? 8.177 -5.939 9.229 1.00 29.25 83 PHE A O 1
ATOM 549 N N . GLY A 1 92 ? 7.875 -4.571 7.489 1.00 29.77 84 GLY A N 1
ATOM 550 C CA . GLY A 1 92 ? 6.434 -4.586 7.577 1.00 29.54 84 GLY A CA 1
ATOM 551 C C . GLY A 1 92 ? 5.939 -3.719 8.710 1.00 30.00 84 GLY A C 1
ATOM 552 O O . GLY A 1 92 ? 4.820 -3.864 9.111 1.00 29.53 84 GLY A O 1
ATOM 553 N N . ARG A 1 93 ? 6.781 -2.803 9.211 1.00 28.75 85 ARG A N 1
ATOM 5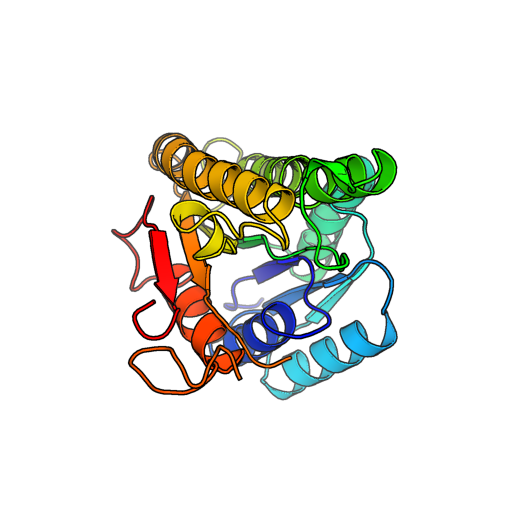54 C CA . ARG A 1 93 ? 6.449 -2.012 10.390 1.00 29.23 85 ARG A CA 1
ATOM 555 C C . ARG A 1 93 ? 7.521 -0.931 10.631 1.00 28.08 85 ARG A C 1
ATOM 556 O O . ARG A 1 93 ? 8.631 -1.059 10.145 1.00 27.49 85 ARG A O 1
ATOM 564 N N . LEU A 1 94 ? 7.128 0.121 11.345 1.00 27.24 86 LEU A N 1
ATOM 565 C CA A LEU A 1 94 ? 8.075 1.122 11.832 0.60 27.09 86 LEU A CA 1
ATOM 566 C CA B LEU A 1 94 ? 8.010 1.201 11.798 0.40 26.75 86 LEU A CA 1
ATOM 567 C C . LEU A 1 94 ? 7.634 1.502 13.243 1.00 25.33 86 LEU A C 1
ATOM 568 O O . LEU A 1 94 ? 6.437 1.725 13.531 1.00 27.80 86 LEU A O 1
ATOM 577 N N . ASP A 1 95 ? 8.600 1.471 14.138 1.00 23.83 87 ASP A N 1
ATOM 578 C CA . ASP A 1 95 ? 8.377 1.741 15.571 1.00 22.79 87 ASP A CA 1
ATOM 579 C C . ASP A 1 95 ? 9.209 2.937 16.104 1.00 22.26 87 ASP A C 1
ATOM 580 O O . ASP A 1 95 ? 8.907 3.450 17.160 1.00 21.05 87 ASP A O 1
ATOM 585 N N . ALA A 1 96 ? 10.276 3.333 15.411 1.00 19.98 88 ALA A N 1
ATOM 586 C CA . ALA A 1 96 ? 11.177 4.344 15.971 1.00 19.53 88 ALA A CA 1
ATOM 587 C C . ALA A 1 96 ? 12.091 4.979 14.970 1.00 19.88 88 ALA A C 1
ATOM 588 O O . ALA A 1 96 ? 12.373 4.391 13.921 1.00 18.60 88 ALA A O 1
ATOM 590 N N . LEU A 1 97 ? 12.622 6.155 15.353 1.00 18.76 89 LEU A N 1
ATOM 591 C CA . LEU A 1 97 ? 13.612 6.897 14.567 1.00 18.37 89 LEU A CA 1
ATOM 592 C C . LEU A 1 97 ? 14.710 7.377 15.491 1.00 19.09 89 LEU A C 1
ATOM 593 O O . LEU A 1 97 ? 14.433 7.910 16.597 1.00 18.75 89 LEU A O 1
ATOM 598 N N . VAL A 1 98 ? 15.948 7.217 15.040 1.00 17.71 90 VAL A N 1
ATOM 599 C CA . VAL A 1 98 ? 17.070 7.902 15.661 1.00 18.04 90 VAL A CA 1
ATOM 600 C C . VAL A 1 98 ? 17.618 8.885 14.618 1.00 18.30 90 VAL A C 1
ATOM 601 O O . VAL A 1 98 ? 18.079 8.447 13.555 1.00 18.23 90 VAL A O 1
ATOM 605 N N . ASN A 1 99 ? 17.517 10.195 14.918 1.00 18.63 91 ASN A N 1
ATOM 606 C CA . ASN A 1 99 ? 18.037 11.282 14.100 1.00 18.98 91 ASN A CA 1
ATOM 607 C C . ASN A 1 99 ? 19.511 11.487 14.447 1.00 20.84 91 ASN A C 1
ATOM 608 O O . ASN A 1 99 ? 19.816 12.043 15.479 1.00 19.94 91 ASN A O 1
ATOM 613 N N . ASN A 1 100 ? 20.416 11.034 13.585 1.00 21.50 92 ASN A N 1
ATOM 614 C CA . ASN A 1 100 ? 21.839 11.083 13.874 1.00 22.40 92 ASN A CA 1
ATOM 615 C C . ASN A 1 100 ? 22.710 11.614 12.765 1.00 23.38 92 ASN A C 1
ATOM 616 O O . ASN A 1 100 ? 23.846 11.936 13.018 1.00 23.27 92 ASN A O 1
ATOM 621 N N . ALA A 1 101 ? 22.189 11.734 11.551 1.00 22.59 93 ALA A N 1
ATOM 622 C CA . ALA A 1 101 ? 23.026 12.173 10.454 1.00 22.47 93 ALA A CA 1
ATOM 623 C C . ALA A 1 101 ? 23.632 13.552 10.710 1.00 22.92 93 ALA A C 1
ATOM 624 O O . ALA A 1 101 ? 22.966 14.465 11.243 1.00 21.52 93 ALA A O 1
ATOM 626 N N . GLY A 1 102 ? 24.901 13.689 10.349 1.00 25.75 94 GLY A N 1
ATOM 627 C CA . GLY A 1 102 ? 25.639 14.953 10.493 1.00 26.84 94 GLY A CA 1
ATOM 628 C C . GLY A 1 102 ? 26.586 15.203 9.337 1.00 27.51 94 GLY A C 1
ATOM 629 O O . GLY A 1 102 ? 26.537 14.509 8.313 1.00 28.43 94 GLY A O 1
ATOM 630 N N . ILE A 1 103 ? 27.426 16.227 9.462 1.00 27.17 95 ILE A N 1
ATOM 631 C CA . ILE A 1 103 ? 28.428 16.484 8.419 1.00 28.31 95 ILE A CA 1
ATOM 632 C C . ILE A 1 103 ? 29.800 16.645 9.050 1.00 31.51 95 ILE A C 1
ATOM 633 O O . ILE A 1 103 ? 29.923 16.891 10.262 1.00 29.87 95 ILE A O 1
ATOM 638 N N . VAL A 1 104 ? 30.851 16.523 8.240 1.00 33.13 96 VAL A N 1
ATOM 639 C CA . VAL A 1 104 ? 32.160 16.863 8.772 1.00 34.28 96 VAL A CA 1
ATOM 640 C C . VAL A 1 104 ? 32.569 18.219 8.232 1.00 31.77 96 VAL A C 1
ATOM 641 O O . VAL A 1 104 ? 32.415 18.491 7.057 1.00 31.53 96 VAL A O 1
ATOM 645 N N . ALA A 1 105 ? 33.028 19.087 9.129 1.00 31.65 97 ALA A N 1
ATOM 646 C CA . ALA A 1 105 ? 33.415 20.450 8.799 1.00 28.78 97 ALA A CA 1
ATOM 647 C C . ALA A 1 105 ? 34.650 20.805 9.592 1.00 27.83 97 ALA A C 1
ATOM 648 O O . ALA A 1 105 ? 34.844 20.291 10.675 1.00 27.71 97 ALA A O 1
ATOM 650 N N . PRO A 1 106 ? 35.478 21.708 9.060 1.00 29.11 98 PRO A N 1
ATOM 651 C CA . PRO A 1 106 ? 36.688 22.135 9.784 1.00 28.34 98 PRO A CA 1
ATOM 652 C C . PRO A 1 106 ? 36.424 23.147 10.904 1.00 27.27 98 PRO A C 1
ATOM 653 O O . PRO A 1 106 ? 35.408 23.872 10.878 1.00 27.68 98 PRO A O 1
ATOM 657 N N . SER A 1 107 ? 37.334 23.206 11.863 1.00 26.96 99 SER A N 1
ATOM 658 C CA . SER A 1 107 ? 37.201 24.124 13.024 1.00 27.84 99 SER A CA 1
ATOM 659 C C . SER A 1 107 ? 37.578 25.514 12.621 1.00 27.26 99 SER A C 1
ATOM 660 O O . SER A 1 107 ? 38.690 25.706 12.108 1.00 25.55 99 SER A O 1
ATOM 663 N N . MET A 1 108 ? 36.716 26.493 12.880 1.00 23.51 100 MET A N 1
ATOM 664 C CA . MET A 1 108 ? 37.030 27.903 12.656 1.00 22.81 100 MET A CA 1
ATOM 665 C C . MET A 1 108 ? 35.964 28.799 13.282 1.00 21.69 100 MET A C 1
ATOM 666 O O . MET A 1 108 ? 34.846 28.311 13.582 1.00 21.37 100 MET A O 1
ATOM 671 N N . PRO A 1 109 ? 36.268 30.074 13.468 1.00 21.36 101 PRO A N 1
ATOM 672 C CA . PRO A 1 109 ? 35.273 31.071 13.871 1.00 20.99 101 PRO A CA 1
ATOM 673 C C . PRO A 1 109 ? 34.219 31.317 12.794 1.00 21.00 101 PRO A C 1
ATOM 674 O O . PRO A 1 109 ? 34.463 31.079 11.599 1.00 19.92 101 PRO A O 1
ATOM 678 N N . LEU A 1 110 ? 33.056 31.797 13.218 1.00 20.04 102 LEU A N 1
ATOM 679 C CA . LEU A 1 110 ? 31.995 32.056 12.261 1.00 19.98 102 LEU A CA 1
ATOM 680 C C . LEU A 1 110 ? 32.454 32.978 11.104 1.00 20.40 102 LEU A C 1
ATOM 681 O O . LEU A 1 110 ? 32.131 32.744 9.932 1.00 21.05 102 LEU A O 1
ATOM 686 N N . ALA A 1 111 ? 33.177 34.026 11.448 1.00 22.38 103 ALA A N 1
ATOM 687 C CA . ALA A 1 111 ? 33.635 34.987 10.457 1.00 24.06 103 ALA A CA 1
ATOM 688 C C . ALA A 1 111 ? 34.344 34.363 9.229 1.00 24.13 103 ALA A C 1
ATOM 689 O O . ALA A 1 111 ? 34.289 34.943 8.140 1.00 25.90 103 ALA A O 1
ATOM 691 N N . ASP A 1 112 ? 35.031 33.242 9.433 1.00 22.25 104 ASP A N 1
ATOM 692 C CA . ASP A 1 112 ? 35.728 32.537 8.351 1.00 23.47 104 ASP A CA 1
ATOM 693 C C . ASP A 1 112 ? 34.923 31.488 7.618 1.00 24.03 104 ASP A C 1
ATOM 694 O O . ASP A 1 112 ? 35.404 30.925 6.641 1.00 25.39 104 ASP A O 1
ATOM 699 N N . MET A 1 113 ? 33.687 31.202 8.041 1.00 23.43 105 MET A N 1
ATOM 700 C CA . MET A 1 113 ? 32.979 30.077 7.462 1.00 23.66 105 MET A CA 1
ATOM 701 C C . MET A 1 113 ? 32.347 30.483 6.152 1.00 24.55 105 MET A C 1
ATOM 702 O O . MET A 1 113 ? 31.704 31.515 6.087 1.00 23.69 105 MET A O 1
ATOM 707 N N . PRO A 1 114 ? 32.516 29.664 5.110 1.00 24.46 106 PRO A N 1
ATOM 708 C CA . PRO A 1 114 ? 31.853 30.011 3.868 1.00 25.11 106 PRO A CA 1
ATOM 709 C C . PRO A 1 114 ? 30.409 29.609 3.915 1.00 25.20 106 PRO A C 1
ATOM 710 O O . PRO A 1 114 ? 30.033 28.669 4.642 1.00 23.18 106 PRO A O 1
ATOM 714 N N . VAL A 1 115 ? 29.621 30.296 3.109 1.00 24.09 107 VAL A N 1
ATOM 715 C CA . VAL A 1 115 ? 28.206 30.063 3.067 1.00 24.53 107 VAL A CA 1
ATOM 716 C C . VAL A 1 115 ? 27.816 28.636 2.687 1.00 24.45 107 VAL A C 1
ATOM 717 O O . VAL A 1 115 ? 26.843 28.118 3.206 1.00 21.99 107 VAL A O 1
ATOM 721 N N . ASP A 1 116 ? 28.567 27.998 1.779 1.00 23.23 108 ASP A N 1
ATOM 722 C CA . ASP A 1 116 ? 28.257 26.611 1.417 1.00 23.44 108 ASP A CA 1
ATOM 723 C C . ASP A 1 116 ? 28.350 25.650 2.620 1.00 23.20 108 ASP A C 1
ATOM 724 O O . ASP A 1 116 ? 27.553 24.692 2.741 1.00 22.26 108 ASP A O 1
ATOM 726 N N . ARG A 1 117 ? 29.329 25.879 3.485 1.00 23.68 109 ARG A N 1
ATOM 727 C CA . ARG A 1 117 ? 29.460 25.071 4.695 1.00 22.30 109 ARG A CA 1
ATOM 728 C C . ARG A 1 117 ? 28.256 25.311 5.642 1.00 21.21 109 ARG A C 1
ATOM 729 O O . ARG A 1 117 ? 27.714 24.363 6.218 1.00 20.23 109 ARG A O 1
ATOM 737 N N . LEU A 1 118 ? 27.879 26.566 5.817 1.00 20.06 110 LEU A N 1
ATOM 738 C CA . LEU A 1 118 ? 26.734 26.893 6.667 1.00 20.61 110 LEU A CA 1
ATOM 739 C C . LEU A 1 118 ? 25.477 26.210 6.195 1.00 20.78 110 LEU A C 1
ATOM 740 O O . LEU A 1 118 ? 24.790 25.585 6.976 1.00 23.65 110 LEU A O 1
ATOM 745 N N . ARG A 1 119 ? 25.213 26.291 4.894 1.00 22.17 111 ARG A N 1
ATOM 746 C CA . ARG A 1 119 ? 24.050 25.654 4.298 1.00 23.58 111 ARG A CA 1
ATOM 747 C C . ARG A 1 119 ? 24.067 24.163 4.496 1.00 23.66 111 ARG A C 1
ATOM 748 O O . ARG A 1 119 ? 23.029 23.587 4.821 1.00 21.06 111 ARG A O 1
ATOM 756 N N . ARG A 1 120 ? 25.220 23.517 4.291 1.00 22.36 112 ARG A N 1
ATOM 757 C CA . ARG A 1 120 ? 25.286 22.074 4.482 1.00 23.63 112 ARG A CA 1
ATOM 758 C C . ARG A 1 120 ? 25.003 21.686 5.956 1.00 22.07 112 ARG A C 1
ATOM 759 O O . ARG A 1 120 ? 24.390 20.647 6.249 1.00 19.03 112 ARG A O 1
ATOM 767 N N . MET A 1 121 ? 25.514 22.498 6.883 1.00 20.09 113 MET A N 1
ATOM 768 C CA . MET A 1 121 ? 25.363 22.227 8.298 1.00 19.59 113 MET A CA 1
ATOM 769 C C . MET A 1 121 ? 23.876 22.278 8.666 1.00 20.35 113 MET A C 1
ATOM 770 O O . MET A 1 121 ? 23.354 21.398 9.355 1.00 19.05 113 MET A O 1
ATOM 775 N N . PHE A 1 122 ? 23.216 23.336 8.244 1.00 19.05 114 PHE A N 1
ATOM 776 C CA . PHE A 1 122 ? 21.826 23.526 8.627 1.00 19.69 114 PHE A CA 1
ATOM 777 C C . PHE A 1 122 ? 20.880 22.596 7.882 1.00 19.45 114 PHE A C 1
ATOM 778 O O . PHE A 1 122 ? 19.943 22.061 8.458 1.00 19.72 114 PHE A O 1
ATOM 786 N N . ASP A 1 123 ? 21.156 22.369 6.600 1.00 21.97 115 ASP A N 1
ATOM 787 C CA . ASP A 1 123 ? 20.306 21.478 5.803 1.00 21.07 115 ASP A CA 1
ATOM 788 C C . ASP A 1 123 ? 20.381 20.065 6.390 1.00 20.05 115 ASP A C 1
ATOM 789 O O . ASP A 1 123 ? 19.370 19.397 6.501 1.00 19.39 115 ASP A O 1
ATOM 794 N N . THR A 1 124 ? 21.575 19.628 6.803 1.00 19.19 116 THR A N 1
ATOM 795 C CA . THR A 1 124 ? 21.713 18.289 7.364 1.00 19.77 116 THR A CA 1
ATOM 796 C C . THR A 1 124 ? 21.183 18.174 8.809 1.00 19.73 116 THR A C 1
ATOM 797 O O . THR A 1 124 ? 20.378 17.249 9.115 1.00 20.35 116 THR A O 1
ATOM 801 N N . ASN A 1 125 ? 21.602 19.118 9.667 1.00 18.35 117 ASN A N 1
ATOM 802 C CA A ASN A 1 125 ? 21.329 18.998 11.096 0.60 18.46 117 ASN A CA 1
ATOM 803 C CA B ASN A 1 125 ? 21.350 18.993 11.099 0.40 17.94 117 ASN A CA 1
ATOM 804 C C . ASN A 1 125 ? 20.024 19.596 11.543 1.00 17.52 117 ASN A C 1
ATOM 805 O O . ASN A 1 125 ? 19.483 19.189 12.585 1.00 16.52 117 ASN A O 1
ATOM 814 N N . VAL A 1 126 ? 19.510 20.556 10.773 1.00 17.13 118 VAL A N 1
ATOM 815 C CA . VAL A 1 126 ? 18.237 21.175 11.114 1.00 17.83 118 VAL A CA 1
ATOM 816 C C . VAL A 1 126 ? 17.160 20.693 10.167 1.00 18.38 118 VAL A C 1
ATOM 817 O O . VAL A 1 126 ? 16.241 20.015 10.596 1.00 17.49 118 VAL A O 1
ATOM 821 N N . LEU A 1 127 ? 17.242 21.029 8.880 1.00 18.39 119 LEU A N 1
ATOM 822 C CA . LEU A 1 127 ? 16.176 20.624 7.976 1.00 18.37 119 LEU A CA 1
A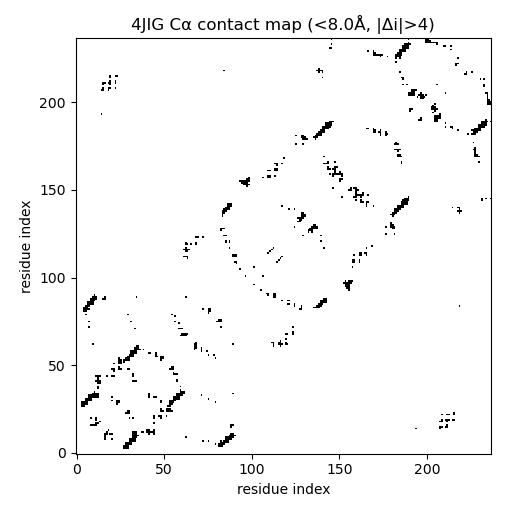TOM 823 C C . LEU A 1 127 ? 16.057 19.115 7.957 1.00 18.71 119 LEU A C 1
ATOM 824 O O . LEU A 1 127 ? 14.960 18.592 8.026 1.00 17.71 119 LEU A O 1
ATOM 829 N N . GLY A 1 128 ? 17.189 18.414 7.875 1.00 17.74 120 GLY A N 1
ATOM 830 C CA . GLY A 1 128 ? 17.148 16.947 7.819 1.00 19.14 120 GLY A CA 1
ATOM 831 C C . GLY A 1 128 ? 16.492 16.329 9.054 1.00 19.25 120 GLY A C 1
ATOM 832 O O . GLY A 1 128 ? 15.657 15.420 8.964 1.00 18.53 120 GLY A O 1
ATOM 833 N N . ALA A 1 129 ? 16.858 16.822 10.230 1.00 19.51 121 ALA A N 1
ATOM 834 C CA . ALA A 1 129 ? 16.247 16.320 11.462 1.00 18.91 121 ALA A CA 1
ATOM 835 C C . ALA A 1 129 ? 14.735 16.590 11.467 1.00 17.95 121 ALA A C 1
ATOM 836 O O . ALA A 1 129 ? 13.925 15.736 11.891 1.00 18.38 121 ALA A O 1
ATOM 838 N N . TYR A 1 130 ? 14.330 17.763 10.995 1.00 18.18 122 TYR A N 1
ATOM 839 C CA . TYR A 1 130 ? 12.890 18.067 10.885 1.00 18.63 122 TYR A CA 1
ATOM 840 C C . TYR A 1 130 ? 12.170 17.174 9.876 1.00 18.59 122 TYR A C 1
ATOM 841 O O . TYR A 1 130 ? 11.037 16.730 10.121 1.00 18.29 122 TYR A O 1
ATOM 850 N N . LEU A 1 131 ? 12.774 16.945 8.716 1.00 20.25 123 LEU A N 1
ATOM 851 C CA . LEU A 1 131 ? 12.079 16.101 7.723 1.00 19.60 123 LEU A CA 1
ATOM 852 C C . LEU A 1 131 ? 11.924 14.661 8.210 1.00 19.36 123 LEU A C 1
ATOM 853 O O . LEU A 1 131 ? 10.882 13.997 7.994 1.00 18.36 123 LEU A O 1
ATOM 858 N N . CYS A 1 132 ? 12.955 14.161 8.863 1.00 18.38 124 CYS A N 1
ATOM 859 C CA . CYS A 1 132 ? 12.876 12.797 9.386 1.00 18.88 124 CYS A CA 1
ATOM 860 C C . CYS A 1 132 ? 11.900 12.722 10.546 1.00 18.70 124 CYS A C 1
ATOM 861 O O . CYS A 1 132 ? 11.102 11.791 10.605 1.00 19.46 124 CYS A O 1
ATOM 864 N N . ALA A 1 133 ? 11.953 13.698 11.473 1.00 18.36 125 ALA A N 1
ATOM 865 C CA . ALA A 1 133 ? 10.990 13.752 12.566 1.00 18.75 125 ALA A CA 1
ATOM 866 C C . ALA A 1 133 ? 9.557 13.902 12.057 1.00 18.32 125 ALA A C 1
ATOM 867 O O . ALA A 1 133 ? 8.632 13.330 12.602 1.00 17.98 125 ALA A O 1
ATOM 869 N N . ARG A 1 134 ? 9.395 14.694 11.001 1.00 19.20 126 ARG A N 1
ATOM 870 C CA . ARG A 1 134 ? 8.082 14.887 10.377 1.00 19.83 126 ARG A CA 1
ATOM 871 C C . ARG A 1 134 ? 7.538 13.551 9.845 1.00 20.44 126 ARG A C 1
ATOM 872 O O . ARG A 1 134 ? 6.341 13.226 9.987 1.00 19.41 126 ARG A O 1
ATOM 880 N N . GLU A 1 135 ? 8.413 12.798 9.194 1.00 22.46 127 GLU A N 1
ATOM 881 C CA . GLU A 1 135 ? 8.021 11.494 8.638 1.00 22.78 127 GLU A CA 1
ATOM 882 C C . GLU A 1 135 ? 7.686 10.534 9.760 1.00 21.25 127 GLU A C 1
ATOM 883 O O . GLU A 1 135 ? 6.732 9.782 9.670 1.00 19.97 127 GLU A O 1
ATOM 889 N N . ALA A 1 136 ? 8.443 10.569 10.845 1.00 20.67 128 ALA A N 1
ATOM 890 C CA . ALA A 1 136 ? 8.122 9.702 11.999 1.00 20.90 128 ALA A CA 1
ATOM 891 C C . ALA A 1 136 ? 6.793 10.113 12.618 1.00 21.53 128 ALA A C 1
ATOM 892 O O . ALA A 1 136 ? 5.957 9.275 12.974 1.00 22.31 128 ALA A O 1
ATOM 894 N N . ALA A 1 137 ? 6.569 11.413 12.696 1.00 20.48 129 ALA A N 1
ATOM 895 C CA . ALA A 1 137 ? 5.307 11.902 13.158 1.00 20.86 129 ALA A CA 1
ATOM 896 C C . ALA A 1 137 ? 4.150 11.358 12.288 1.00 21.82 129 ALA A C 1
ATOM 897 O O . ALA A 1 137 ? 3.132 10.879 12.812 1.00 24.32 129 ALA A O 1
ATOM 899 N N . ARG A 1 138 ? 4.301 11.462 10.969 1.00 23.09 130 ARG A N 1
ATOM 900 C CA . ARG A 1 138 ? 3.266 10.940 10.045 1.00 24.73 130 ARG A CA 1
ATOM 901 C C . ARG A 1 138 ? 3.016 9.445 10.197 1.00 26.61 130 ARG A C 1
ATOM 902 O O . ARG A 1 138 ? 1.861 9.011 10.128 1.00 27.67 130 ARG A O 1
ATOM 910 N N . ARG A 1 139 ? 4.074 8.679 10.448 1.00 25.98 131 ARG A N 1
ATOM 911 C CA . ARG A 1 139 ? 3.998 7.224 10.414 1.00 28.04 131 ARG A CA 1
ATOM 912 C C . ARG A 1 139 ? 3.837 6.541 11.755 1.00 28.45 131 ARG A C 1
ATOM 913 O O . ARG A 1 139 ? 3.281 5.443 11.792 1.00 29.90 131 ARG A O 1
ATOM 921 N N . LEU A 1 140 ? 4.327 7.151 12.829 1.00 24.03 132 LEU A N 1
ATOM 922 C CA . LEU A 1 140 ? 4.220 6.539 14.153 1.00 23.68 132 LEU A CA 1
ATOM 923 C C . LEU A 1 140 ? 3.004 6.997 14.947 1.00 24.30 132 LEU A C 1
ATOM 924 O O . LEU A 1 140 ? 2.552 6.259 15.842 1.00 24.71 132 LEU A O 1
ATOM 929 N N . SER A 1 141 ? 2.478 8.187 14.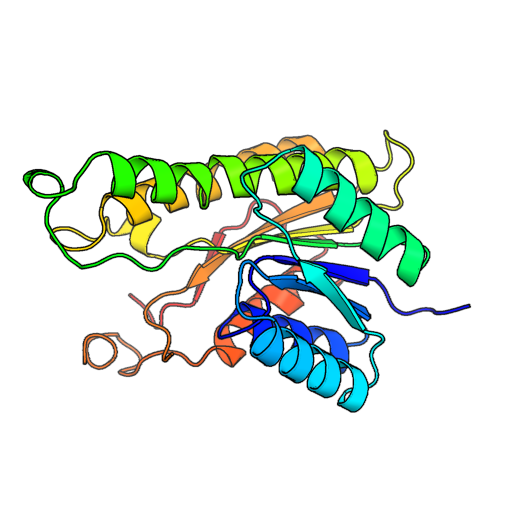656 1.00 21.91 133 SER A N 1
ATOM 930 C CA . SER A 1 141 ? 1.406 8.741 15.468 1.00 22.69 133 SER A CA 1
ATOM 931 C C . SER A 1 141 ? 0.126 7.893 15.368 1.00 23.91 133 SER A C 1
ATOM 932 O O . SER A 1 141 ? -0.299 7.500 14.273 1.00 23.71 133 SER A O 1
ATOM 935 N N . THR A 1 142 ? -0.492 7.649 16.505 1.00 25.15 134 THR A N 1
ATOM 936 C CA . THR A 1 142 ? -1.677 6.798 16.537 1.00 26.60 134 THR A CA 1
ATOM 937 C C . THR A 1 142 ? -2.852 7.450 15.827 1.00 27.88 134 THR A C 1
ATOM 938 O O . THR A 1 142 ? -3.723 6.739 15.322 1.00 27.42 134 THR A O 1
ATOM 942 N N . ASP A 1 143 ? -2.865 8.788 15.758 1.00 26.65 135 ASP A N 1
ATOM 943 C CA . ASP A 1 143 ? -3.936 9.510 15.050 1.00 27.31 135 ASP A CA 1
ATOM 944 C C . ASP A 1 143 ? -3.762 9.565 13.534 1.00 29.67 135 ASP A C 1
ATOM 945 O O . ASP A 1 143 ? -4.627 10.080 12.813 1.00 30.92 135 ASP A O 1
ATOM 950 N N . ARG A 1 144 ? -2.637 9.052 13.047 1.00 28.12 136 ARG A N 1
ATOM 951 C CA . ARG A 1 144 ? -2.348 8.980 11.632 1.00 29.71 136 ARG A CA 1
ATOM 952 C C . ARG A 1 144 ? -2.154 7.506 11.203 1.00 32.61 136 ARG A C 1
ATOM 953 O O . ARG A 1 144 ? -1.506 7.249 10.217 1.00 33.68 136 ARG A O 1
ATOM 961 N N . GLY A 1 145 ? -2.740 6.561 11.963 1.00 33.55 137 GLY A N 1
ATOM 962 C CA . GLY A 1 145 ? -2.679 5.130 11.628 1.00 34.92 137 GLY A CA 1
ATOM 963 C C . GLY A 1 145 ? -1.509 4.310 12.181 1.00 35.41 137 GLY A C 1
ATOM 964 O O . GLY A 1 145 ? -1.468 3.092 11.988 1.00 33.71 137 GLY A O 1
ATOM 965 N N . GLY A 1 146 ? -0.563 4.940 12.883 1.00 30.55 138 GLY A N 1
ATOM 966 C CA . GLY A 1 146 ? 0.635 4.234 13.364 1.00 27.44 138 GLY A CA 1
ATOM 967 C C . GLY A 1 146 ? 0.419 3.536 14.690 1.00 27.46 138 GLY A C 1
ATOM 968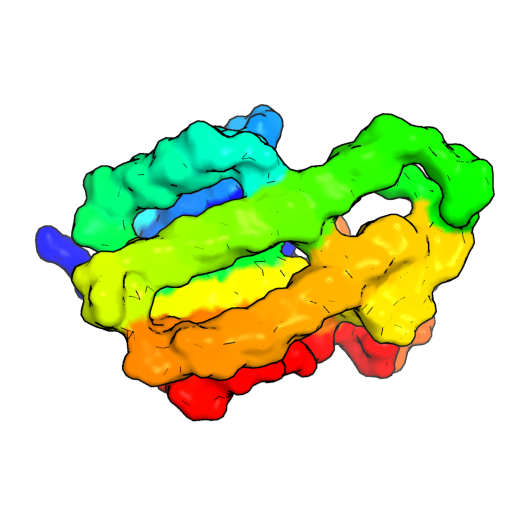 O O . GLY A 1 146 ? -0.628 3.682 15.354 1.00 26.11 138 GLY A O 1
ATOM 969 N N . ARG A 1 147 ? 1.424 2.774 15.129 1.00 26.07 139 ARG A N 1
ATOM 970 C CA . ARG A 1 147 ? 1.240 2.025 16.371 1.00 28.45 139 ARG A CA 1
ATOM 971 C C . ARG A 1 147 ? 1.908 2.661 17.584 1.00 28.49 139 ARG A C 1
ATOM 972 O O . ARG A 1 147 ? 2.016 2.050 18.629 1.00 28.65 139 ARG A O 1
ATOM 980 N N . GLY A 1 148 ? 2.306 3.919 17.464 1.00 26.73 140 GLY A N 1
ATOM 981 C CA . GLY A 1 148 ? 3.080 4.548 18.523 1.00 25.11 140 GLY A CA 1
ATOM 982 C C . GLY A 1 148 ? 4.564 4.247 18.380 1.00 25.08 140 GLY A C 1
ATOM 983 O O . GLY A 1 148 ? 4.997 3.438 17.568 1.00 22.68 140 GLY A O 1
ATOM 984 N N . GLY A 1 149 ? 5.364 4.897 19.189 1.00 22.34 141 GLY A N 1
ATOM 985 C CA . GLY A 1 149 ? 6.782 4.587 19.147 1.00 23.01 141 GLY A CA 1
ATOM 986 C C . GLY A 1 149 ? 7.566 5.656 19.838 1.00 21.31 141 GLY A C 1
ATOM 987 O O . GLY A 1 149 ? 7.093 6.284 20.766 1.00 19.50 141 GLY A O 1
ATOM 988 N N . ALA A 1 150 ? 8.792 5.808 19.392 1.00 19.90 142 ALA A N 1
ATOM 989 C CA . ALA A 1 150 ? 9.748 6.682 20.031 1.00 19.09 142 ALA A CA 1
ATOM 990 C C . ALA A 1 150 ? 10.643 7.279 18.976 1.00 18.91 142 ALA A C 1
ATOM 991 O O . ALA A 1 150 ? 10.971 6.634 17.957 1.00 18.08 142 ALA A O 1
ATOM 993 N N . ILE A 1 151 ? 11.081 8.507 19.235 1.00 17.31 143 ILE A N 1
ATOM 994 C CA . ILE A 1 151 ? 12.102 9.178 18.460 1.00 17.04 143 ILE A CA 1
ATOM 995 C C . ILE A 1 151 ? 13.180 9.580 19.453 1.00 16.67 143 ILE A C 1
ATOM 996 O O . ILE A 1 151 ? 12.891 10.093 20.561 1.00 15.46 143 ILE A O 1
ATOM 1001 N N . VAL A 1 152 ? 14.416 9.316 19.072 1.00 17.14 144 VAL A N 1
ATOM 1002 C CA . VAL A 1 152 ? 15.566 9.932 19.748 1.00 17.62 144 VAL A CA 1
ATOM 1003 C C . VAL A 1 152 ? 16.368 10.795 18.775 1.00 17.64 144 VAL A C 1
ATOM 1004 O O . VAL A 1 152 ? 16.821 10.332 17.710 1.00 18.34 144 VAL A O 1
ATOM 1008 N N . ASN A 1 153 ? 16.515 12.076 19.126 1.00 16.30 145 ASN A N 1
ATOM 1009 C CA . ASN A 1 153 ? 17.388 13.001 18.368 1.00 16.92 145 ASN A CA 1
ATOM 1010 C C . ASN A 1 153 ? 18.778 13.050 18.985 1.00 16.47 145 ASN A C 1
ATOM 1011 O O . ASN A 1 153 ? 18.930 13.142 20.237 1.00 16.91 145 ASN A O 1
ATOM 1016 N N . VAL A 1 154 ? 19.822 12.958 18.162 1.00 16.53 146 VAL A N 1
ATOM 1017 C CA . VAL A 1 154 ? 21.157 13.089 18.686 1.00 16.24 146 VAL A CA 1
ATOM 1018 C C . VAL A 1 154 ? 21.542 14.565 18.573 1.00 15.78 146 VAL A C 1
ATOM 1019 O O . VAL A 1 154 ? 21.608 15.102 17.496 1.00 15.38 146 VAL A O 1
ATOM 1023 N N . SER A 1 155 ? 21.726 15.203 19.715 1.00 14.79 147 SER A N 1
ATOM 1024 C CA . SER A 1 155 ? 22.079 16.607 19.783 1.00 15.90 147 SER A CA 1
ATOM 1025 C C . SER A 1 155 ? 23.571 16.653 20.147 1.00 14.85 147 SER A C 1
ATOM 1026 O O . SER A 1 155 ? 24.328 15.869 19.601 1.00 16.96 147 SER A O 1
ATOM 1029 N N . SER A 1 156 ? 23.970 17.553 21.022 1.00 15.48 148 SER A N 1
ATOM 1030 C CA . SER A 1 156 ? 25.357 17.710 21.460 1.00 15.93 148 SER A CA 1
ATOM 1031 C C . SER A 1 156 ? 25.390 18.637 22.633 1.00 15.67 148 SER A C 1
ATOM 1032 O O . SER A 1 156 ? 24.558 19.552 22.737 1.00 15.96 148 SER A O 1
ATOM 1035 N N . ILE A 1 157 ? 26.376 18.459 23.496 1.00 15.37 149 ILE A N 1
ATOM 1036 C CA . ILE A 1 157 ? 26.592 19.461 24.548 1.00 16.57 149 ILE A CA 1
ATOM 1037 C C . ILE A 1 157 ? 26.947 20.819 23.941 1.00 15.88 149 ILE A C 1
ATOM 1038 O O . ILE A 1 157 ? 26.885 21.845 24.650 1.00 15.91 149 ILE A O 1
ATOM 1043 N N . ALA A 1 158 ? 27.346 20.823 22.658 1.00 15.29 150 ALA A N 1
ATOM 1044 C CA . ALA A 1 158 ? 27.643 22.061 21.946 1.00 15.59 150 ALA A CA 1
ATOM 1045 C C . ALA A 1 158 ? 26.438 23.012 21.982 1.00 15.79 150 ALA A C 1
ATOM 1046 O O . ALA A 1 158 ? 26.610 24.211 21.891 1.00 15.20 150 ALA A O 1
ATOM 1048 N N . SER A 1 159 ? 25.241 22.471 22.092 1.00 16.05 151 SER A N 1
ATOM 1049 C CA . SER A 1 159 ? 24.028 23.324 22.120 1.00 16.86 151 SER A CA 1
A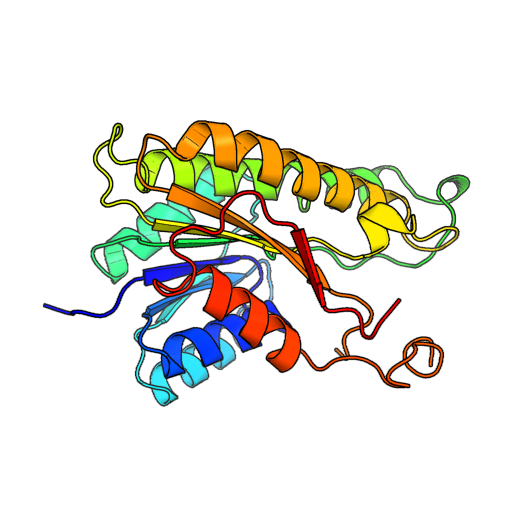TOM 1050 C C . SER A 1 159 ? 24.047 24.290 23.329 1.00 17.24 151 SER A C 1
ATOM 1051 O O . SER A 1 159 ? 23.527 25.427 23.249 1.00 17.41 151 SER A O 1
ATOM 1054 N N . ARG A 1 160 ? 24.608 23.836 24.436 1.00 16.66 152 ARG A N 1
ATOM 1055 C CA . ARG A 1 160 ? 24.723 24.724 25.600 1.00 19.42 152 ARG A CA 1
ATOM 1056 C C . ARG A 1 160 ? 26.093 25.375 25.796 1.00 20.04 152 ARG A C 1
ATOM 1057 O O . ARG A 1 160 ? 26.186 26.378 26.498 1.00 20.11 152 ARG A O 1
ATOM 1065 N N . LEU A 1 161 ? 27.127 24.844 25.161 1.00 18.41 153 LEU A N 1
ATOM 1066 C CA . LEU A 1 161 ? 28.467 25.400 25.280 1.00 19.22 153 LEU A CA 1
ATOM 1067 C C . LEU A 1 161 ? 28.864 26.347 24.137 1.00 18.89 153 LEU A C 1
ATOM 1068 O O . LEU A 1 161 ? 29.689 27.261 24.354 1.00 18.99 153 LEU A O 1
ATOM 1073 N N . GLY A 1 162 ? 28.306 26.138 22.942 1.00 19.20 154 GLY A N 1
ATOM 1074 C CA . GLY A 1 162 ? 28.472 27.073 21.827 1.00 17.99 154 GLY A CA 1
ATOM 1075 C C . GLY A 1 162 ? 29.586 26.825 20.821 1.00 19.70 154 GLY A C 1
ATOM 1076 O O . GLY A 1 162 ? 29.588 27.478 19.790 1.00 20.14 154 GLY A O 1
ATOM 1077 N N . SER A 1 163 ? 30.521 25.909 21.124 1.00 20.54 155 SER A N 1
ATOM 1078 C CA A SER A 1 163 ? 31.677 25.551 20.247 0.70 22.56 155 SER A CA 1
ATOM 1079 C CA B SER A 1 163 ? 31.613 25.545 20.227 0.30 20.62 155 SER A CA 1
ATOM 1080 C C . SER A 1 163 ? 32.332 26.763 19.640 1.00 19.81 155 SER A C 1
ATOM 1081 O O . SER A 1 163 ? 32.549 26.814 18.420 1.00 19.61 155 SER A O 1
ATOM 1086 N N . PRO A 1 164 ? 32.666 27.754 20.490 1.00 19.72 156 PRO A N 1
ATOM 1087 C CA . PRO A 1 164 ? 33.318 28.942 19.942 1.00 20.49 156 PRO A CA 1
ATOM 1088 C C . PRO A 1 164 ? 34.679 28.634 19.297 1.00 22.01 156 PRO A C 1
ATOM 1089 O O . PRO A 1 164 ? 35.433 27.780 19.782 1.00 21.62 156 PRO A O 1
ATOM 1093 N N . ASN A 1 165 ? 34.965 29.350 18.222 1.00 21.61 157 ASN A N 1
ATOM 1094 C CA . ASN A 1 165 ? 36.172 29.143 17.420 1.00 23.89 157 ASN A CA 1
ATOM 1095 C C . ASN A 1 165 ? 36.300 27.809 16.796 1.00 23.48 157 ASN A C 1
ATOM 1096 O O . ASN A 1 165 ? 37.363 27.480 16.296 1.00 24.85 157 ASN A O 1
ATOM 1101 N N . GLU A 1 166 ? 35.219 27.043 16.774 1.00 23.07 158 GLU A N 1
ATOM 1102 C CA . GLU A 1 166 ? 35.244 25.710 16.169 1.00 23.30 158 GLU A CA 1
ATOM 1103 C C . GLU A 1 166 ? 34.052 25.429 15.275 1.00 21.86 158 GLU A C 1
ATOM 1104 O O . GLU A 1 166 ? 34.193 25.304 14.065 1.00 21.93 158 GLU A O 1
ATOM 1110 N N . TYR A 1 167 ? 32.870 25.288 15.873 1.00 22.92 159 TYR A N 1
ATOM 1111 C CA . TYR A 1 167 ? 31.698 24.859 15.126 1.00 22.96 159 TYR A CA 1
ATOM 1112 C C . TYR A 1 167 ? 30.485 25.573 15.685 1.00 20.91 159 TYR A C 1
ATOM 1113 O O . TYR A 1 167 ? 29.528 24.925 16.059 1.00 19.11 159 TYR A O 1
ATOM 1122 N N . VAL A 1 168 ? 30.478 26.907 15.768 1.00 20.70 160 VAL A N 1
ATOM 1123 C CA . VAL A 1 168 ? 29.298 27.568 16.328 1.00 19.98 160 VAL A CA 1
ATOM 1124 C C . VAL A 1 168 ? 28.004 27.360 15.475 1.00 19.73 160 VAL A C 1
ATOM 1125 O O . VAL A 1 168 ? 26.852 27.486 15.965 1.00 17.49 160 VAL A O 1
ATOM 1129 N N . ASP A 1 169 ? 28.192 27.019 14.193 1.00 19.71 161 ASP A N 1
ATOM 1130 C CA . ASP A 1 169 ? 27.067 26.650 13.327 1.00 18.70 161 ASP A CA 1
ATOM 1131 C C . ASP A 1 169 ? 26.515 25.285 13.747 1.00 18.84 161 ASP A C 1
ATOM 1132 O O . ASP A 1 169 ? 25.321 25.105 13.874 1.00 16.06 161 ASP A O 1
ATOM 1137 N N . TYR A 1 170 ? 27.400 24.323 13.996 1.00 17.28 162 TYR A N 1
ATOM 1138 C CA . TYR A 1 170 ? 26.965 23.029 14.525 1.00 17.38 162 TYR A CA 1
ATOM 1139 C C . TYR A 1 170 ? 26.247 23.219 15.861 1.00 16.45 162 TYR A C 1
ATOM 1140 O O . TYR A 1 170 ? 25.199 22.603 16.109 1.00 15.62 162 TYR A O 1
ATOM 1149 N N . ALA A 1 171 ? 26.807 24.073 16.709 1.00 16.46 163 ALA A N 1
ATOM 1150 C CA . ALA A 1 171 ? 26.180 24.383 18.016 1.00 16.32 163 ALA A CA 1
ATOM 1151 C C . ALA A 1 171 ? 24.744 24.861 17.847 1.00 15.67 163 ALA A C 1
ATOM 1152 O O . ALA A 1 171 ? 23.810 24.379 18.511 1.00 15.56 163 ALA A O 1
ATOM 1154 N N . GLY A 1 172 ? 24.528 25.797 16.920 1.00 14.97 164 GLY A N 1
ATOM 1155 C CA . GLY A 1 172 ? 23.186 26.274 16.679 1.00 16.25 164 GLY A CA 1
ATOM 1156 C C . GLY A 1 172 ? 22.292 25.183 16.177 1.00 15.64 164 GLY A C 1
ATOM 1157 O O . GLY A 1 172 ? 21.099 25.092 16.557 1.00 16.06 164 GLY A O 1
ATOM 1158 N N . SER A 1 173 ? 22.825 24.358 15.259 1.00 16.42 165 SER A N 1
ATOM 1159 C CA . SER A 1 173 ? 21.983 23.296 14.723 1.00 16.30 165 SER A CA 1
ATOM 1160 C C . SER A 1 173 ? 21.462 22.374 15.831 1.00 16.41 165 SER A C 1
ATOM 1161 O O . SER A 1 173 ? 20.349 21.844 15.739 1.00 15.77 165 SER A O 1
ATOM 1164 N N . LYS A 1 174 ? 22.277 22.157 16.858 1.00 16.26 166 LYS A N 1
ATOM 1165 C CA . LYS A 1 174 ? 21.861 21.261 17.934 1.00 16.23 166 LYS A CA 1
ATOM 1166 C C . LYS A 1 174 ? 20.991 21.970 18.949 1.00 15.75 166 LYS A C 1
ATOM 1167 O O . LYS A 1 174 ? 20.102 21.345 19.575 1.00 16.66 166 LYS A O 1
ATOM 1173 N N . GLY A 1 175 ? 21.172 23.281 19.091 1.00 15.86 167 GLY A N 1
ATOM 1174 C CA . GLY A 1 175 ? 20.164 24.061 19.791 1.00 16.04 167 GLY A CA 1
ATOM 1175 C C . GLY A 1 175 ? 18.768 23.891 19.171 1.00 15.42 167 GLY A C 1
ATOM 1176 O O . GLY A 1 175 ? 17.770 23.773 19.878 1.00 16.16 167 GLY A O 1
ATOM 1177 N N . ALA A 1 176 ? 18.676 23.876 17.839 1.00 15.77 168 ALA A N 1
ATOM 1178 C CA . ALA A 1 176 ? 17.400 23.650 17.139 1.00 16.45 168 ALA A CA 1
ATOM 1179 C C . ALA A 1 176 ? 16.849 22.261 17.458 1.00 16.43 168 ALA A C 1
ATOM 1180 O O . ALA A 1 176 ? 15.651 22.108 17.686 1.00 15.26 168 ALA A O 1
ATOM 1182 N N . VAL A 1 177 ? 17.736 21.264 17.530 1.00 16.45 169 VAL A N 1
ATOM 1183 C CA . VAL A 1 177 ? 17.329 19.908 17.804 1.00 15.89 169 VAL A CA 1
ATOM 1184 C C . VAL A 1 177 ? 16.786 19.803 19.231 1.00 16.43 169 VAL A C 1
ATOM 1185 O O . VAL A 1 177 ? 15.835 19.079 19.458 1.00 16.10 169 VAL A O 1
ATOM 1189 N N . ASP A 1 178 ? 17.413 20.494 20.181 1.00 15.87 170 ASP A N 1
ATOM 1190 C CA . ASP A 1 178 ? 16.935 20.469 21.570 1.00 15.39 170 ASP A CA 1
ATOM 1191 C C . ASP A 1 178 ? 15.505 21.047 21.614 1.00 15.96 170 ASP A C 1
ATOM 1192 O O . ASP A 1 178 ? 14.634 20.459 22.233 1.00 15.68 170 ASP A O 1
ATOM 1197 N N . SER A 1 179 ? 15.268 22.169 20.912 1.00 15.53 171 SER A N 1
ATOM 1198 C CA . SER A 1 179 ? 13.972 22.806 20.904 1.00 16.13 171 SER A CA 1
ATOM 1199 C C . SER A 1 179 ? 12.914 21.966 20.183 1.00 16.01 171 SER A C 1
ATOM 1200 O O . SER A 1 179 ? 11.744 21.844 20.625 1.00 16.94 171 SER A O 1
ATOM 1203 N N . LEU A 1 180 ? 13.324 21.352 19.068 1.00 15.93 172 LEU A N 1
ATOM 1204 C CA . LEU A 1 180 ? 12.476 20.384 18.371 1.00 15.94 172 LEU A CA 1
ATOM 1205 C C . LEU A 1 180 ? 11.983 19.282 19.326 1.00 14.89 172 LEU A C 1
ATOM 1206 O O . LEU A 1 180 ? 10.805 18.888 19.312 1.00 14.77 172 LEU A O 1
ATOM 1211 N N . THR A 1 181 ? 12.928 18.778 20.099 1.00 14.63 173 THR A N 1
ATOM 1212 C CA . THR A 1 181 ? 12.672 17.692 21.040 1.00 14.76 173 THR A CA 1
ATOM 1213 C C . THR A 1 181 ? 11.607 18.087 22.018 1.00 15.96 173 THR A C 1
ATOM 1214 O O . THR A 1 181 ? 10.637 17.350 22.194 1.00 16.49 173 THR A O 1
ATOM 1218 N N . ILE A 1 182 ? 11.770 19.263 22.627 1.00 15.54 174 ILE A N 1
ATOM 1219 C CA . ILE A 1 182 ? 10.823 19.735 23.622 1.00 16.31 174 ILE A CA 1
ATOM 1220 C C . ILE A 1 182 ? 9.429 19.884 23.010 1.00 16.39 174 ILE A C 1
ATOM 1221 O O . ILE A 1 182 ? 8.414 19.389 23.570 1.00 17.34 174 ILE A O 1
ATOM 1226 N N . GLY A 1 183 ? 9.352 20.596 21.889 1.00 16.29 175 GLY A N 1
ATOM 1227 C CA . GLY A 1 183 ? 8.050 20.867 21.222 1.00 17.07 175 GLY A CA 1
ATOM 1228 C C . GLY A 1 183 ? 7.375 19.631 20.662 1.00 17.67 175 GLY A C 1
ATOM 1229 O O . GLY A 1 183 ? 6.156 19.401 20.851 1.00 18.58 175 GLY A O 1
ATOM 1230 N N . LEU A 1 184 ? 8.141 18.797 19.996 1.00 16.96 176 LEU A N 1
ATOM 1231 C CA . LEU A 1 184 ? 7.550 17.618 19.378 1.00 18.33 176 LEU A CA 1
ATOM 1232 C C . LEU A 1 184 ? 7.089 16.589 20.416 1.00 18.30 176 LEU A C 1
ATOM 1233 O O . LEU A 1 184 ? 6.111 15.884 20.172 1.00 17.78 176 LEU A O 1
ATOM 1238 N N . ALA A 1 185 ? 7.814 16.495 21.539 1.00 18.75 177 ALA A N 1
ATOM 1239 C CA . ALA A 1 185 ? 7.380 15.673 22.646 1.00 18.28 177 ALA A CA 1
ATOM 1240 C C . ALA A 1 185 ? 5.981 16.082 23.098 1.00 19.04 177 ALA A C 1
ATOM 1241 O O . ALA A 1 185 ? 5.105 15.232 23.299 1.00 17.49 177 ALA A O 1
ATOM 1243 N N . LYS A 1 186 ? 5.762 17.380 23.212 1.00 19.60 178 LYS A N 1
ATOM 1244 C CA . LYS A 1 186 ? 4.455 17.870 23.627 1.00 19.03 178 LYS A CA 1
ATOM 1245 C C . LYS A 1 186 ? 3.425 17.582 22.558 1.00 20.62 178 LYS A C 1
ATOM 1246 O O . LYS A 1 186 ? 2.318 17.103 22.819 1.00 20.31 178 LYS A O 1
ATOM 1252 N N . GLU A 1 187 ? 3.789 17.838 21.321 1.00 20.78 179 GLU A N 1
ATOM 1253 C CA . GLU A 1 187 ? 2.906 17.665 20.207 1.00 20.93 179 GLU A CA 1
ATOM 1254 C C . GLU A 1 187 ? 2.464 16.206 19.992 1.00 22.26 179 GLU A C 1
ATOM 1255 O O . GLU A 1 187 ? 1.296 15.939 19.701 1.00 21.69 179 GLU A O 1
ATOM 1261 N N . LEU A 1 188 ? 3.385 15.273 20.135 1.00 21.58 180 LEU A N 1
ATOM 1262 C CA . LEU A 1 188 ? 3.120 13.866 19.853 1.00 21.40 180 LEU A CA 1
ATOM 1263 C C . LEU A 1 188 ? 2.771 12.984 21.051 1.00 21.87 180 LEU A C 1
ATOM 1264 O O . LEU A 1 188 ? 2.366 11.803 20.859 1.00 20.93 180 LEU A O 1
ATOM 1269 N N . GLY A 1 189 ? 2.879 13.539 22.262 1.00 20.27 181 GLY A N 1
ATOM 1270 C CA . GLY A 1 189 ? 2.518 12.793 23.479 1.00 22.27 181 GLY A CA 1
ATOM 1271 C C . GLY A 1 189 ? 1.105 12.198 23.443 1.00 22.74 181 GLY A C 1
ATOM 1272 O O . GLY A 1 189 ? 0.920 11.018 23.741 1.00 23.05 181 GLY A O 1
ATOM 1273 N N . PRO A 1 190 ? 0.106 12.997 23.031 1.00 22.60 182 PRO A N 1
ATOM 1274 C CA . PRO A 1 190 ? -1.244 12.425 22.989 1.00 25.13 182 PRO A CA 1
ATOM 1275 C C . PRO A 1 190 ? -1.417 11.346 21.928 1.00 25.28 182 PRO A C 1
ATOM 1276 O O . PRO A 1 190 ? -2.340 10.560 22.054 1.00 25.44 182 PRO A O 1
ATOM 1280 N N . HIS A 1 191 ? -0.486 11.247 20.975 1.00 24.48 183 HIS A N 1
ATOM 1281 C CA . HIS A 1 191 ? -0.550 10.292 19.871 1.00 24.70 183 HIS A CA 1
ATOM 1282 C C . HIS A 1 191 ? 0.435 9.125 19.968 1.00 23.43 183 HIS A C 1
ATOM 1283 O O . HIS A 1 191 ? 0.764 8.495 18.980 1.00 22.54 183 HIS A O 1
ATOM 1290 N N . GLY A 1 192 ? 0.838 8.790 21.180 1.00 22.78 184 GLY A N 1
ATOM 1291 C CA . GLY A 1 192 ? 1.582 7.581 21.452 1.00 24.60 184 GLY A CA 1
ATOM 1292 C C . GLY A 1 192 ? 3.051 7.596 21.054 1.00 22.00 184 GLY A C 1
ATOM 1293 O O . GLY A 1 192 ? 3.625 6.533 20.886 1.00 23.54 184 GLY A O 1
ATOM 1294 N N . VAL A 1 193 ? 3.663 8.783 20.888 1.00 22.10 185 VAL A N 1
ATOM 1295 C CA . VAL A 1 193 ? 5.057 8.866 20.467 1.00 21.03 185 VAL A CA 1
ATOM 1296 C C . VAL A 1 193 ? 5.889 9.728 21.440 1.00 20.39 185 VAL A C 1
ATOM 1297 O O . VAL A 1 193 ? 5.602 10.928 21.633 1.00 18.76 185 VAL A O 1
ATOM 1301 N N . ARG A 1 194 ? 6.907 9.113 22.042 1.00 18.55 186 ARG A N 1
ATOM 1302 C CA . ARG A 1 194 ? 7.884 9.824 22.913 1.00 18.11 186 ARG A CA 1
ATOM 1303 C C . ARG A 1 194 ? 9.005 10.373 22.048 1.00 17.16 186 ARG A C 1
ATOM 1304 O O . ARG A 1 194 ? 9.373 9.772 21.022 1.00 18.12 186 ARG A O 1
ATOM 1312 N N . VAL A 1 195 ? 9.537 11.526 22.429 1.00 17.34 187 VAL A N 1
ATOM 1313 C CA . VAL A 1 195 ? 10.586 12.181 21.713 1.00 16.48 187 VAL A CA 1
ATOM 1314 C C . VAL A 1 195 ? 11.603 12.699 22.724 1.00 16.20 187 VAL A C 1
ATOM 1315 O O . VAL A 1 195 ? 11.260 13.508 23.617 1.00 15.49 187 VAL A O 1
ATOM 1319 N N . ASN A 1 196 ? 12.823 12.211 22.616 1.00 15.80 188 ASN A N 1
ATOM 1320 C CA . ASN A 1 196 ? 13.881 12.640 23.508 1.00 15.41 188 ASN A CA 1
ATOM 1321 C C . ASN A 1 196 ? 15.135 12.937 22.740 1.00 15.87 188 ASN A C 1
ATOM 1322 O O . ASN A 1 196 ? 15.235 12.612 21.550 1.00 15.74 188 ASN A O 1
ATOM 1327 N N . ALA A 1 197 ? 16.127 13.516 23.420 1.00 14.85 189 ALA A N 1
ATOM 1328 C CA . ALA A 1 197 ? 17.435 13.749 22.800 1.00 15.26 189 ALA A CA 1
ATOM 1329 C C . ALA A 1 197 ? 18.557 13.321 23.740 1.00 14.90 189 ALA A C 1
ATOM 1330 O O . ALA A 1 197 ? 18.416 13.404 24.973 1.00 15.10 189 ALA A O 1
ATOM 1332 N N . VAL A 1 198 ? 19.655 12.867 23.160 1.00 16.10 190 VAL A N 1
ATOM 1333 C CA . VAL A 1 198 ? 20.913 12.700 23.865 1.00 16.75 190 VAL A CA 1
ATOM 1334 C C . VAL A 1 198 ? 21.815 13.816 23.366 1.00 16.91 190 VAL A C 1
ATOM 1335 O O . VAL A 1 198 ? 21.755 14.187 22.189 1.00 16.93 190 VAL A O 1
ATOM 1339 N N . ARG A 1 199 ? 22.642 14.323 24.264 1.00 16.48 191 ARG A N 1
ATOM 1340 C CA . ARG A 1 199 ? 23.587 15.366 23.990 1.00 15.74 191 ARG A CA 1
ATOM 1341 C C . ARG A 1 199 ? 24.975 14.818 24.346 1.00 16.56 191 ARG A C 1
ATOM 1342 O O . ARG A 1 199 ? 25.492 14.966 25.471 1.00 15.44 191 ARG A O 1
ATOM 1350 N N . PRO A 1 200 ? 25.570 14.162 23.380 1.00 17.68 192 PRO A N 1
ATOM 1351 C CA . PRO A 1 200 ? 26.911 13.694 23.595 1.00 17.58 192 PRO A CA 1
ATOM 1352 C C . PRO A 1 200 ? 27.938 14.799 23.666 1.00 18.11 192 PRO A C 1
ATOM 1353 O O . PRO A 1 200 ? 27.768 15.898 23.084 1.00 17.07 192 PRO A O 1
ATOM 1357 N N . GLY A 1 201 ? 28.998 14.494 24.415 1.00 17.70 193 GLY A N 1
ATOM 1358 C CA . GLY A 1 201 ? 30.146 15.372 24.523 1.00 18.48 193 GLY A CA 1
ATOM 1359 C C . GLY A 1 201 ? 31.212 14.943 23.525 1.00 19.51 193 GLY A C 1
ATOM 1360 O O . GLY A 1 201 ? 30.934 14.736 22.331 1.00 19.64 193 GLY A O 1
ATOM 1361 N N . LEU A 1 202 ? 32.443 14.832 24.013 1.00 21.88 194 LEU A N 1
ATOM 1362 C CA . LEU A 1 202 ? 33.536 14.418 23.178 1.00 23.41 194 LEU A CA 1
ATOM 1363 C C . LEU A 1 202 ? 33.534 12.916 23.097 1.00 22.84 194 LEU A C 1
ATOM 1364 O O . LEU A 1 202 ? 33.690 12.245 24.129 1.00 25.19 194 LEU A O 1
ATOM 1369 N N . ILE A 1 203 ? 33.403 12.390 21.884 1.00 20.40 195 ILE A N 1
ATOM 1370 C CA . ILE A 1 203 ? 33.222 10.963 21.682 1.00 22.51 195 ILE A CA 1
ATOM 1371 C C . ILE A 1 203 ? 34.310 10.504 20.725 1.00 26.74 195 ILE A C 1
ATOM 1372 O O . ILE A 1 203 ? 34.475 11.099 19.670 1.00 28.25 195 ILE A O 1
ATOM 1377 N N . GLU A 1 204 ? 35.079 9.484 21.087 1.00 29.83 196 GLU A N 1
ATOM 1378 C CA . GLU A 1 204 ? 36.151 9.022 20.200 1.00 36.13 196 GLU A CA 1
ATOM 1379 C C . GLU A 1 204 ? 35.592 8.572 18.824 1.00 38.35 196 GLU A C 1
ATOM 1380 O O . GLU A 1 204 ? 34.514 8.023 18.716 1.00 39.27 196 GLU A O 1
ATOM 1386 N N . THR A 1 205 ? 36.317 8.836 17.756 1.00 45.60 197 THR A N 1
ATOM 1387 C CA . THR A 1 205 ? 35.825 8.476 16.415 1.00 51.57 197 THR A CA 1
ATOM 1388 C C . THR A 1 205 ? 35.984 6.978 16.092 1.00 54.33 197 THR A C 1
ATOM 1389 O O . THR A 1 205 ? 36.920 6.317 16.558 1.00 54.20 197 THR A O 1
ATOM 1393 N N . ARG A 1 219 ? 42.189 14.841 23.314 1.00 43.32 211 ARG A N 1
ATOM 1394 C CA . ARG A 1 219 ? 42.988 15.615 24.264 1.00 47.92 211 ARG A CA 1
ATOM 1395 C C . ARG A 1 219 ? 42.221 16.799 24.855 1.00 51.19 211 ARG A C 1
ATOM 1396 O O . ARG A 1 219 ? 42.746 17.487 25.738 1.00 54.95 211 ARG A O 1
ATOM 1398 N N . LEU A 1 220 ? 41.006 17.061 24.350 1.00 50.93 212 LEU A N 1
ATOM 1399 C CA . LEU A 1 220 ? 39.984 17.812 25.116 1.00 47.78 212 LEU A CA 1
ATOM 1400 C C . LEU A 1 220 ? 39.293 16.821 26.075 1.00 40.87 212 LEU A C 1
ATOM 1401 O O . LEU A 1 220 ? 38.898 17.176 27.187 1.00 38.51 212 LEU A O 1
ATOM 1403 N N . GLY A 1 221 ? 39.159 15.575 25.624 1.00 44.11 213 GLY A N 1
ATOM 1404 C CA . GLY A 1 221 ? 38.491 14.512 26.395 1.00 45.77 213 GLY A CA 1
ATOM 1405 C C . GLY A 1 221 ? 39.138 14.360 27.756 1.00 47.74 213 GLY A C 1
ATOM 1406 O O . GLY A 1 221 ? 38.462 14.205 28.786 1.00 48.64 213 GLY A O 1
ATOM 1407 N N . ALA A 1 222 ? 40.461 14.439 27.741 1.00 51.03 214 ALA A N 1
ATOM 1408 C CA . ALA A 1 222 ? 41.279 14.424 28.941 1.00 50.80 214 ALA A CA 1
ATOM 1409 C C . ALA A 1 222 ? 40.979 15.568 29.916 1.00 48.69 214 ALA A C 1
ATOM 1410 O O . ALA A 1 222 ? 41.271 15.439 31.095 1.00 52.00 214 ALA A O 1
ATOM 1412 N N . GLN A 1 223 ? 40.408 16.674 29.438 1.00 44.97 215 GLN A N 1
ATOM 1413 C CA . GLN A 1 223 ? 40.045 17.804 30.305 1.00 40.64 215 GLN A CA 1
ATOM 1414 C C . GLN A 1 223 ? 38.578 17.775 30.822 1.00 36.53 215 GLN A C 1
ATOM 1415 O O . GLN A 1 223 ? 38.106 18.750 31.393 1.00 38.02 215 GLN A O 1
ATOM 1417 N N . THR A 1 224 ? 37.867 16.668 30.624 1.00 29.39 216 THR A N 1
ATOM 1418 C CA . THR A 1 224 ? 36.507 16.527 31.111 1.00 26.72 216 THR A CA 1
ATOM 1419 C C . THR A 1 224 ? 36.600 15.874 32.480 1.00 25.25 216 THR A C 1
ATOM 1420 O O . THR A 1 224 ? 37.612 15.241 32.779 1.00 22.24 216 THR A O 1
ATOM 1424 N N . PRO A 1 225 ? 35.559 16.027 33.331 1.00 23.68 217 PRO A N 1
ATOM 1425 C CA . PRO A 1 225 ? 35.613 15.406 34.653 1.00 22.69 217 PRO A CA 1
ATOM 1426 C C . PRO A 1 225 ? 35.901 13.901 34.680 1.00 21.10 217 PRO A C 1
ATOM 1427 O O . PRO A 1 225 ? 36.649 13.464 35.536 1.00 24.69 217 PRO A O 1
ATOM 1431 N N . LEU A 1 226 ? 35.361 13.103 33.768 1.00 20.93 218 LEU A N 1
ATOM 1432 C CA . LEU A 1 226 ? 35.673 11.688 33.769 1.00 21.48 218 LEU A CA 1
ATOM 1433 C C . LEU A 1 226 ? 37.078 11.428 33.172 1.00 22.60 218 LEU A C 1
ATOM 1434 O O . LEU A 1 226 ? 37.514 10.301 33.134 1.00 23.11 218 LEU A O 1
ATOM 1439 N N . GLY A 1 227 ? 37.718 12.458 32.632 1.00 23.41 219 GLY A N 1
ATOM 1440 C CA . GLY A 1 227 ? 39.110 12.373 32.212 1.00 26.32 219 GLY A CA 1
ATOM 1441 C C . GLY A 1 227 ? 39.402 11.647 30.918 1.00 26.55 219 GLY A C 1
ATOM 1442 O O . GLY A 1 227 ? 40.548 11.252 30.678 1.00 26.74 219 GLY A O 1
ATOM 1443 N N . ARG A 1 228 ? 38.394 11.465 30.086 1.00 23.60 220 ARG A N 1
ATOM 1444 C CA . ARG A 1 228 ? 38.558 10.761 28.818 1.00 24.73 220 ARG A CA 1
ATOM 1445 C C . ARG A 1 228 ? 37.431 11.143 27.875 1.00 23.22 220 ARG A C 1
ATOM 1446 O O . ARG A 1 228 ? 36.410 11.658 28.332 1.00 20.73 220 ARG A O 1
ATOM 1454 N N . ALA A 1 229 ? 37.634 10.864 26.593 1.00 22.53 221 ALA A N 1
ATOM 1455 C CA . ALA A 1 229 ? 36.551 10.912 25.615 1.00 22.74 221 ALA A CA 1
ATOM 1456 C C . ALA A 1 229 ? 35.630 9.737 25.848 1.00 21.50 221 ALA A C 1
ATOM 1457 O O . ALA A 1 229 ? 36.051 8.684 26.349 1.00 20.12 221 ALA A O 1
ATOM 1459 N N . GLY A 1 230 ? 34.366 9.916 25.488 1.00 21.20 222 GLY A N 1
ATOM 1460 C CA . GLY A 1 230 ? 33.436 8.821 25.562 1.00 22.60 222 GLY A CA 1
ATOM 1461 C C . GLY A 1 230 ? 33.557 7.879 24.379 1.00 22.59 222 GLY A C 1
ATOM 1462 O O . GLY A 1 230 ? 34.076 8.256 23.324 1.00 26.14 222 GLY A O 1
ATOM 1463 N N . GLU A 1 231 ? 33.060 6.663 24.568 1.00 22.63 223 GLU A N 1
ATOM 1464 C CA . GLU A 1 231 ? 32.951 5.674 23.506 1.00 24.06 223 GLU A CA 1
ATOM 1465 C C . GLU A 1 231 ? 31.579 5.770 22.862 1.00 22.85 223 GLU A C 1
ATOM 1466 O O . GLU A 1 231 ? 30.612 6.143 23.523 1.00 21.64 223 GLU A O 1
ATOM 1472 N N . ALA A 1 232 ? 31.491 5.474 21.568 1.00 21.87 224 ALA A N 1
ATOM 1473 C CA . ALA A 1 232 ? 30.229 5.526 20.860 1.00 21.93 224 ALA A CA 1
ATOM 1474 C C . ALA A 1 232 ? 29.196 4.642 21.535 1.00 21.38 224 ALA A C 1
ATOM 1475 O O . ALA A 1 232 ? 28.053 5.008 21.628 1.00 21.76 224 ALA A O 1
ATOM 1477 N N . GLN A 1 233 ? 29.614 3.481 22.002 1.00 21.77 225 GLN A N 1
ATOM 1478 C CA . GLN A 1 233 ? 28.762 2.561 22.729 1.00 23.45 225 GLN A CA 1
ATOM 1479 C C . GLN A 1 233 ? 28.063 3.201 23.924 1.00 21.84 225 GLN A C 1
ATOM 1480 O O . GLN A 1 233 ? 26.897 2.881 24.266 1.00 22.02 225 GLN A O 1
ATOM 1486 N N . GLU A 1 234 ? 28.806 4.067 24.598 1.00 20.69 226 GLU A N 1
ATOM 1487 C CA . GLU A 1 234 ? 28.281 4.744 25.771 1.00 20.20 226 GLU A CA 1
ATOM 1488 C C . GLU A 1 234 ? 27.130 5.675 25.420 1.00 20.96 226 GLU A C 1
ATOM 1489 O O . GLU A 1 234 ? 26.224 5.852 26.234 1.00 20.27 226 GLU A O 1
ATOM 1495 N N . VAL A 1 235 ? 27.145 6.256 24.227 1.00 20.05 227 VAL A N 1
ATOM 1496 C CA . VAL A 1 235 ? 26.048 7.083 23.775 1.00 18.70 227 VAL A CA 1
ATOM 1497 C C . VAL A 1 235 ? 24.906 6.208 23.325 1.00 18.81 227 VAL A C 1
ATOM 1498 O O . VAL A 1 235 ? 23.747 6.506 23.636 1.00 17.87 227 VAL A O 1
ATOM 1502 N N . ALA A 1 236 ? 25.241 5.097 22.645 1.00 18.49 228 ALA A N 1
ATOM 1503 C CA . ALA A 1 236 ? 24.269 4.123 22.170 1.00 18.37 228 ALA A CA 1
ATOM 1504 C C . ALA A 1 236 ? 23.412 3.579 23.304 1.00 17.87 228 ALA A C 1
ATOM 1505 O O . ALA A 1 236 ? 22.200 3.459 23.175 1.00 17.91 228 ALA A O 1
ATOM 1507 N N . GLU A 1 237 ? 24.032 3.358 24.470 1.00 18.35 229 GLU A N 1
ATOM 1508 C CA . GLU A 1 237 ? 23.313 2.869 25.629 1.00 18.44 229 GLU A CA 1
ATOM 1509 C C . GLU A 1 237 ? 22.198 3.825 26.033 1.00 17.38 229 GLU A C 1
ATOM 1510 O O . GLU A 1 237 ? 21.082 3.399 26.399 1.00 18.49 229 GLU A O 1
ATOM 1516 N N . ALA A 1 238 ? 22.526 5.111 26.061 1.00 17.12 230 ALA A N 1
ATOM 1517 C CA . ALA A 1 238 ? 21.570 6.157 26.401 1.00 18.49 230 ALA A CA 1
ATOM 1518 C C . ALA A 1 238 ? 20.418 6.236 25.366 1.00 17.81 230 ALA A C 1
ATOM 1519 O O . ALA A 1 238 ? 19.215 6.382 25.728 1.00 19.44 230 ALA A O 1
ATOM 1521 N N . ILE A 1 239 ? 20.787 6.159 24.085 1.00 18.74 231 ILE A N 1
ATOM 1522 C CA . ILE A 1 239 ? 19.811 6.142 22.981 1.00 18.67 231 ILE A CA 1
ATOM 1523 C C . ILE A 1 239 ? 18.838 4.964 23.089 1.00 19.65 231 ILE A C 1
ATOM 1524 O O . ILE A 1 239 ? 17.628 5.146 23.042 1.00 17.28 231 ILE A O 1
ATOM 1529 N N . VAL A 1 240 ? 19.375 3.764 23.262 1.00 19.74 232 VAL A N 1
ATOM 1530 C CA . VAL A 1 240 ? 18.584 2.556 23.259 1.00 21.33 232 VAL A CA 1
ATOM 1531 C C . VAL A 1 240 ? 17.691 2.512 24.495 1.00 19.57 232 VAL A C 1
ATOM 1532 O O . VAL A 1 240 ? 16.527 2.103 24.413 1.00 20.59 232 VAL A O 1
ATOM 1536 N N . TRP A 1 241 ? 18.176 3.033 25.626 1.00 20.15 233 TRP A N 1
ATOM 1537 C CA . TRP A 1 241 ? 17.298 3.181 26.803 1.00 20.03 233 TRP A CA 1
ATOM 1538 C C . TRP A 1 241 ? 16.065 4.062 26.508 1.00 19.24 233 TRP A C 1
ATOM 1539 O O . TRP A 1 241 ? 14.904 3.687 26.823 1.00 18.04 233 TRP A O 1
ATOM 1550 N N . LEU A 1 242 ? 16.312 5.235 25.909 1.00 18.81 234 LEU A N 1
ATOM 1551 C CA . LEU A 1 242 ? 15.236 6.177 25.567 1.00 18.47 234 LEU A CA 1
ATOM 1552 C C . LEU A 1 242 ? 14.249 5.658 24.522 1.00 18.33 234 LEU A C 1
ATOM 1553 O O . LEU A 1 242 ? 13.089 6.084 24.492 1.00 18.74 234 LEU A O 1
ATOM 1558 N N . LEU A 1 243 ? 14.710 4.754 23.680 1.00 19.66 235 LEU A N 1
ATOM 1559 C CA . LEU A 1 243 ? 13.860 4.046 22.723 1.00 21.50 235 LEU A CA 1
ATOM 1560 C C . LEU A 1 243 ? 12.987 2.986 23.336 1.00 21.86 235 LEU A C 1
ATOM 1561 O O . LEU A 1 243 ? 11.966 2.603 22.724 1.00 23.47 235 LEU A O 1
ATOM 1566 N N . GLY A 1 244 ? 13.387 2.433 24.481 1.00 21.87 236 GLY A N 1
ATOM 1567 C CA . GLY A 1 244 ? 12.719 1.226 25.048 1.00 22.80 236 GLY A CA 1
ATOM 1568 C C . GLY A 1 244 ? 11.573 1.570 25.995 1.00 24.06 236 GLY A C 1
ATOM 1569 O O . GLY A 1 244 ? 11.404 2.734 26.390 1.00 25.91 236 GLY A O 1
ATOM 1570 N N . ASP A 1 245 ? 10.819 0.547 26.403 1.00 24.39 237 ASP A N 1
ATOM 1571 C CA . ASP A 1 245 ? 9.582 0.712 27.196 1.00 26.31 237 ASP A CA 1
ATOM 1572 C C . ASP A 1 245 ? 9.841 1.093 28.638 1.00 23.40 237 ASP A C 1
ATOM 1573 O O . ASP A 1 245 ? 8.950 1.600 29.284 1.00 25.18 237 ASP A O 1
ATOM 1578 N N . THR A 1 246 ? 11.049 0.892 29.153 1.00 23.13 238 THR A N 1
ATOM 1579 C CA . THR A 1 246 ? 11.273 1.286 30.537 1.00 23.10 238 THR A CA 1
ATOM 1580 C C . THR A 1 246 ? 11.392 2.824 30.628 1.00 23.76 238 THR A C 1
ATOM 1581 O O . THR A 1 246 ? 11.326 3.384 31.706 1.00 23.38 238 THR A O 1
ATOM 1585 N N . ALA A 1 247 ? 11.515 3.495 29.479 1.00 21.39 239 ALA A N 1
ATOM 1586 C CA . ALA A 1 247 ? 11.504 4.951 29.434 1.00 20.91 239 ALA A CA 1
ATOM 1587 C C . ALA A 1 247 ? 10.083 5.525 29.212 1.00 19.33 239 ALA A C 1
ATOM 1588 O O . ALA A 1 247 ? 9.923 6.621 28.668 1.00 17.14 239 ALA A O 1
ATOM 1590 N N . SER A 1 248 ? 9.062 4.775 29.620 1.00 19.12 240 SER A N 1
ATOM 1591 C CA . SER A 1 248 ? 7.669 5.110 29.246 1.00 18.82 240 SER A CA 1
ATOM 1592 C C . SER A 1 248 ? 7.128 6.462 29.737 1.00 18.80 240 SER A C 1
ATOM 1593 O O . SER A 1 248 ? 6.163 6.991 29.178 1.00 19.36 240 SER A O 1
ATOM 1596 N N . TYR A 1 249 ? 7.687 7.076 30.770 1.00 17.95 241 TYR A N 1
ATOM 1597 C CA . TYR A 1 249 ? 7.173 8.400 31.179 1.00 16.88 241 TYR A CA 1
ATOM 1598 C C . TYR A 1 249 ? 8.163 9.497 30.845 1.00 17.12 241 TYR A C 1
ATOM 1599 O O . TYR A 1 249 ? 8.029 10.632 31.303 1.00 17.35 241 TYR A O 1
ATOM 1608 N N . THR A 1 250 ? 9.165 9.118 30.059 1.00 17.00 242 THR A N 1
ATOM 1609 C CA . THR A 1 250 ? 10.280 9.989 29.719 1.00 18.08 242 THR A CA 1
ATOM 1610 C C . THR A 1 250 ? 10.094 10.466 28.295 1.00 17.04 242 THR A C 1
ATOM 1611 O O . THR A 1 250 ? 10.236 9.674 27.334 1.00 17.18 242 THR A O 1
ATOM 1615 N N . THR A 1 251 ? 9.764 11.755 28.149 1.00 15.99 243 THR A N 1
ATOM 1616 C CA . THR A 1 251 ? 9.608 12.376 26.825 1.00 15.49 243 THR A CA 1
ATOM 1617 C C . THR A 1 251 ? 9.848 13.870 27.001 1.00 15.22 243 THR A C 1
ATOM 1618 O O . THR A 1 251 ? 9.493 14.445 28.039 1.00 16.38 243 THR A O 1
ATOM 1622 N N . GLY A 1 252 ? 10.474 14.486 26.009 1.00 15.55 244 GLY A N 1
ATOM 1623 C CA . GLY A 1 252 ? 10.906 15.849 26.126 1.00 15.89 244 GLY A CA 1
ATOM 1624 C C . GLY A 1 252 ? 12.228 16.026 26.872 1.00 16.33 244 GLY A C 1
ATOM 1625 O O . GLY A 1 252 ? 12.633 17.162 27.145 1.00 16.94 244 GLY A O 1
ATOM 1626 N N . ALA A 1 253 ? 12.932 14.930 27.168 1.00 16.45 245 ALA A N 1
ATOM 1627 C CA . ALA A 1 253 ? 14.143 15.004 27.944 1.00 16.00 245 ALA A CA 1
ATOM 1628 C C . ALA A 1 253 ? 15.306 15.282 27.053 1.00 16.29 245 ALA A C 1
ATOM 1629 O O . ALA A 1 253 ? 15.320 14.864 25.879 1.00 14.57 245 ALA A O 1
ATOM 1631 N N . LEU A 1 254 ? 16.279 15.969 27.651 1.00 16.47 246 LEU A N 1
ATOM 1632 C CA . LEU A 1 254 ? 17.570 16.210 27.086 1.00 16.05 246 LEU A CA 1
ATOM 1633 C C . LEU A 1 254 ? 18.643 15.611 28.001 1.00 16.65 246 LEU A C 1
ATOM 1634 O O . LEU A 1 254 ? 18.968 16.142 29.069 1.00 15.56 246 LEU A O 1
ATOM 1639 N N . LEU A 1 255 ? 19.223 14.507 27.522 1.00 17.07 247 LEU A N 1
ATOM 1640 C CA . LEU A 1 255 ? 20.090 13.645 28.312 1.00 16.68 247 LEU A CA 1
ATOM 1641 C C . LEU A 1 255 ? 21.535 13.845 27.917 1.00 16.67 247 LEU A C 1
ATOM 1642 O O . LEU A 1 255 ? 22.023 13.370 26.888 1.00 17.10 247 LEU A O 1
ATOM 1647 N N . ASP A 1 256 ? 22.233 14.587 28.750 1.00 15.97 248 ASP A N 1
ATOM 1648 C CA . ASP A 1 256 ? 23.643 14.814 28.490 1.00 17.24 248 ASP A CA 1
ATOM 1649 C C . ASP A 1 256 ? 24.445 13.529 28.672 1.00 16.97 248 ASP A C 1
ATOM 1650 O O . ASP A 1 256 ? 24.294 12.864 29.679 1.00 18.21 248 ASP A O 1
ATOM 1655 N N . VAL A 1 257 ? 25.281 13.195 27.688 1.00 17.17 249 VAL A N 1
ATOM 1656 C CA . VAL A 1 257 ? 26.268 12.060 27.772 1.00 17.35 249 VAL A CA 1
ATOM 1657 C C . VAL A 1 257 ? 27.648 12.607 27.385 1.00 16.68 249 VAL A C 1
ATOM 1658 O O . VAL A 1 257 ? 28.127 12.386 26.292 1.00 15.94 249 VAL A O 1
ATOM 1662 N N . GLY A 1 258 ? 28.210 13.403 28.282 1.00 17.23 250 GLY A N 1
ATOM 1663 C CA . GLY A 1 258 ? 29.403 14.208 27.990 1.00 17.70 250 GLY A CA 1
ATOM 1664 C C . GLY A 1 258 ? 30.476 14.178 29.052 1.00 18.01 250 GLY A C 1
ATOM 1665 O O . GLY A 1 258 ? 31.339 15.070 29.100 1.00 18.49 250 GLY A O 1
ATOM 1666 N N . GLY A 1 259 ? 30.446 13.187 29.949 1.00 18.83 251 GLY A N 1
ATOM 1667 C CA . GLY A 1 259 ? 31.546 13.050 30.919 1.00 18.33 251 GLY A CA 1
ATOM 1668 C C . GLY A 1 259 ? 31.642 14.153 31.968 1.00 18.04 251 GLY A C 1
ATOM 1669 O O . GLY A 1 259 ? 32.656 14.279 32.672 1.00 18.38 251 GLY A O 1
ATOM 1670 N N . GLY A 1 260 ? 30.584 14.944 32.091 1.00 18.95 252 GLY A N 1
ATOM 1671 C CA . GLY A 1 260 ? 30.512 15.972 33.112 1.00 19.40 252 GLY A CA 1
ATOM 1672 C C . GLY A 1 260 ? 30.745 17.372 32.582 1.00 20.68 252 GLY A C 1
ATOM 1673 O O . GLY A 1 260 ? 30.566 18.331 33.319 1.00 21.19 252 GLY A O 1
ATOM 1674 N N . ARG A 1 261 ? 31.074 17.487 31.307 1.00 21.65 253 ARG A N 1
ATOM 1675 C CA . ARG A 1 261 ? 31.263 18.783 30.666 1.00 25.40 253 ARG A CA 1
ATOM 1676 C C . ARG A 1 261 ? 29.938 19.362 30.177 1.00 25.47 253 ARG A C 1
ATOM 1677 O O . ARG A 1 261 ? 29.085 18.588 29.661 1.00 23.95 253 ARG A O 1
#

Sequence (237 aa):
SSDRKAVLITGASRGIGRATAVLAAERGWDVGINYARDAAAAELTAQAVRDAGGRACIVAGDVANEADVVAMFDTVAAAFGRLLDALVNNAGIVAPSMPLADMPVDRLRRMFDTNNVLGAYLCAREAARRLSTDRGGRGGAIVNVSSIASRLGSSPNEYVDYAGSKGAVDSLTIGLAKELGPHGVRVNAVRPGLIETRLGAQTPLGRAGEAQEVAEAIVWLLGDTASYTTGALLDVGGGR

Nearest PDB structures (foldseek):
  4jig-assembly1_A  TM=1.004E+00  e=4.474E-52  Burkholderia cenocepacia J2315
  8bci-assembly1_B  TM=9.795E-01  e=1.368E-35  Pseudomonas aeruginosa PAO1
  4iqg-assembly1_A  TM=9.803E-01  e=1.875E-35  Polaromonas sp. JS666
  8bci-assembly2_C  TM=9.817E-01  e=2.735E-35  Pseudomonas aeruginosa PAO1
  8bci-assembly2_D  TM=9.787E-01  e=3.747E-35  Pseudomonas aeruginosa PAO1

Foldseek 3Di:
DFPAAEEEEAQLLAFLNLLLLLVSLLVRHAYEQEHAPCVVSSVVSQVSSVVSPHHYHYAYAQLLDLVSLLVSVVRRCVVPVAHAEYELDDADDDWFFAPVPDDPVVLCRGCSRLPNSSVSNVVVCLCAQFQVNPHVAFEYEYEAACCLVVQSHRGCNSSNVSRVNVLVCQQVVQVVRVVRRYAGEYEHEAFEPSVVQCVAQQRGHHYSNQSSVVVSVRRDCVCVVPHSYYHYHYRHD

Organism: Burkholderia cenocepacia (strain ATCC BAA-245 / DSM 16553 / LMG 16656 / NCTC 13227 / J2315 / CF5610) (NCBI:txid216591)